Protein AF-K0SP38-F1 (afdb_monomer_lite)

Structure (mmCIF, N/CA/C/O backbone):
data_AF-K0SP38-F1
#
_entry.id   AF-K0SP38-F1
#
loop_
_atom_site.group_PDB
_atom_site.id
_atom_site.type_symbol
_atom_site.label_atom_id
_atom_site.label_alt_id
_atom_site.label_comp_id
_atom_site.label_asym_id
_atom_site.label_entity_id
_atom_site.label_seq_id
_atom_site.pdbx_PDB_ins_code
_atom_site.Cartn_x
_atom_site.Cartn_y
_atom_site.Cartn_z
_atom_site.occupancy
_atom_site.B_iso_or_equiv
_atom_site.auth_seq_id
_atom_site.auth_comp_id
_atom_site.auth_asym_id
_atom_site.auth_atom_id
_atom_site.pdbx_PDB_model_num
ATOM 1 N N . MET A 1 1 ? 71.599 21.946 -30.229 1.00 40.31 1 MET A N 1
ATOM 2 C CA . MET A 1 1 ? 71.963 23.324 -29.864 1.00 40.31 1 MET A CA 1
ATOM 3 C C . MET A 1 1 ? 70.766 24.199 -30.176 1.00 40.31 1 MET A C 1
ATOM 5 O O . MET A 1 1 ? 70.207 24.061 -31.255 1.00 40.31 1 MET A O 1
ATOM 9 N N . ASP A 1 2 ? 70.400 24.982 -29.166 1.00 36.31 2 ASP A N 1
ATOM 10 C CA . ASP A 1 2 ? 69.537 26.170 -29.138 1.00 36.31 2 ASP A CA 1
ATOM 11 C C . ASP A 1 2 ? 68.006 26.017 -29.065 1.00 36.31 2 ASP A C 1
ATOM 13 O O . ASP A 1 2 ? 67.284 25.854 -30.044 1.00 36.31 2 ASP A O 1
ATOM 17 N N . SER A 1 3 ? 67.544 26.148 -27.816 1.00 42.34 3 SER A N 1
ATOM 18 C CA . SER A 1 3 ? 66.220 26.582 -27.364 1.00 42.34 3 SER A CA 1
ATOM 19 C C . SER A 1 3 ? 65.934 28.038 -27.739 1.00 42.34 3 SER A C 1
ATOM 21 O O . SER A 1 3 ? 66.825 28.858 -27.553 1.00 42.34 3 SER A O 1
ATOM 23 N N . ILE A 1 4 ? 64.674 28.392 -28.048 1.00 41.12 4 ILE A N 1
ATOM 24 C CA . ILE A 1 4 ? 64.075 29.690 -27.667 1.00 41.12 4 ILE A CA 1
ATO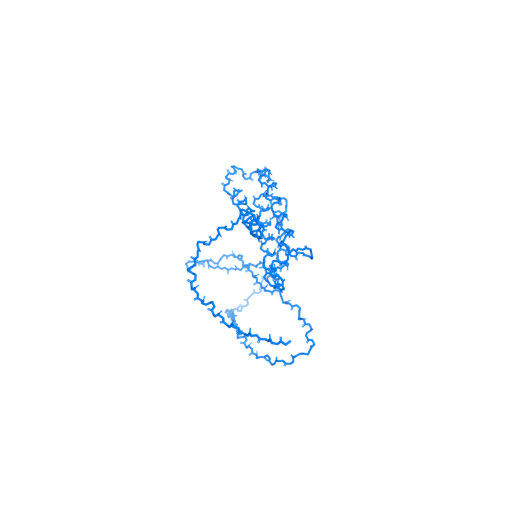M 25 C C . ILE A 1 4 ? 62.593 29.497 -27.292 1.00 41.12 4 ILE A C 1
ATOM 27 O O . ILE A 1 4 ? 61.771 29.033 -28.075 1.00 41.12 4 ILE A O 1
ATOM 31 N N . THR A 1 5 ? 62.291 29.883 -26.055 1.00 44.59 5 THR A N 1
ATOM 32 C CA . THR A 1 5 ? 60.984 30.104 -25.423 1.00 44.59 5 THR A CA 1
ATOM 33 C C . THR A 1 5 ? 60.243 31.311 -26.003 1.00 44.59 5 THR A C 1
ATOM 35 O O . THR A 1 5 ? 60.842 32.367 -26.182 1.00 44.59 5 THR A O 1
ATOM 38 N N . GLY A 1 6 ? 58.921 31.207 -26.155 1.00 32.59 6 GLY A N 1
ATOM 39 C CA . GLY A 1 6 ? 58.035 32.348 -26.398 1.00 32.59 6 GLY A CA 1
ATOM 40 C C . GLY A 1 6 ? 56.666 32.103 -25.774 1.00 32.59 6 GLY A C 1
ATOM 41 O O . GLY A 1 6 ? 55.861 31.353 -26.315 1.00 32.59 6 GLY A O 1
ATOM 42 N N . GLY A 1 7 ? 56.435 32.697 -24.602 1.00 38.28 7 GLY A N 1
ATOM 43 C CA . GLY A 1 7 ? 55.140 32.701 -23.934 1.00 38.28 7 GLY A CA 1
ATOM 44 C C . GLY A 1 7 ? 54.130 33.585 -24.665 1.00 38.28 7 GLY A C 1
ATOM 45 O O . GLY A 1 7 ? 54.471 34.650 -25.173 1.00 38.28 7 GLY A O 1
ATOM 46 N N . GLY A 1 8 ? 52.876 33.146 -24.672 1.00 31.83 8 GLY A N 1
ATOM 47 C CA . GLY A 1 8 ? 51.730 33.930 -25.111 1.00 31.83 8 GLY A CA 1
ATOM 48 C C . GLY A 1 8 ? 50.529 33.549 -24.260 1.00 31.83 8 GLY A C 1
ATOM 49 O O . GLY A 1 8 ? 49.951 32.482 -24.439 1.00 31.83 8 GLY A O 1
ATOM 50 N N . ALA A 1 9 ? 50.207 34.403 -23.291 1.00 44.34 9 ALA A N 1
ATOM 51 C CA . ALA A 1 9 ? 49.005 34.310 -22.482 1.00 44.34 9 ALA A CA 1
ATOM 52 C C . ALA A 1 9 ? 47.771 34.470 -23.384 1.00 44.34 9 ALA A C 1
ATOM 54 O O . ALA A 1 9 ? 47.550 35.542 -23.942 1.00 44.34 9 ALA A O 1
ATOM 55 N N . ALA A 1 10 ? 46.969 33.414 -23.519 1.00 41.72 10 ALA A N 1
ATOM 56 C CA . ALA A 1 10 ? 45.630 33.502 -24.089 1.00 41.72 10 ALA A CA 1
ATOM 57 C C . ALA A 1 10 ? 44.623 33.657 -22.945 1.00 41.72 10 ALA A C 1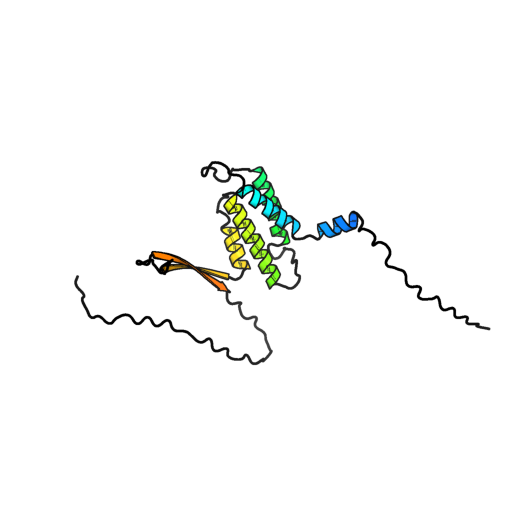
ATOM 59 O O . ALA A 1 10 ? 44.097 32.692 -22.398 1.00 41.72 10 ALA A O 1
ATOM 60 N N . ASP A 1 11 ? 44.505 34.914 -22.537 1.00 37.72 11 ASP A N 1
ATOM 61 C CA . ASP A 1 11 ? 43.273 35.627 -22.217 1.00 37.72 11 ASP A CA 1
ATOM 62 C C . ASP A 1 11 ? 42.063 34.778 -21.776 1.00 37.72 11 ASP A C 1
ATOM 64 O O . ASP A 1 11 ? 41.385 34.108 -22.560 1.00 37.72 11 ASP A O 1
ATOM 68 N N . THR A 1 12 ? 41.756 34.871 -20.483 1.00 48.34 12 THR A N 1
ATOM 69 C CA . THR A 1 12 ? 40.480 34.489 -19.881 1.00 48.34 12 THR A CA 1
ATOM 70 C C . THR A 1 12 ? 39.373 35.409 -20.395 1.00 48.34 12 THR A C 1
ATOM 72 O O . THR A 1 12 ? 38.955 36.342 -19.711 1.00 48.34 12 THR A O 1
ATOM 75 N N . VAL A 1 13 ? 38.871 35.145 -21.600 1.00 44.81 13 VAL A N 1
ATOM 76 C CA . VAL A 1 13 ? 37.663 35.803 -22.100 1.00 44.81 13 VAL A CA 1
ATOM 77 C C . VAL A 1 13 ? 36.454 35.099 -21.491 1.00 44.81 13 VAL A C 1
ATOM 79 O O . VAL A 1 13 ? 36.123 33.961 -21.831 1.00 44.81 13 VAL A O 1
ATOM 82 N N . GLY A 1 14 ? 35.805 35.794 -20.556 1.00 48.41 14 GLY A N 1
ATOM 83 C CA . GLY A 1 14 ? 34.546 35.395 -19.940 1.00 48.41 14 GLY A CA 1
ATOM 84 C C . GLY A 1 14 ? 33.491 35.081 -20.997 1.00 48.41 14 GLY A C 1
ATOM 85 O O . GLY A 1 14 ? 32.915 35.973 -21.617 1.00 48.41 14 GLY A O 1
ATOM 86 N N . ARG A 1 15 ? 33.226 33.789 -21.197 1.00 37.88 15 ARG A N 1
ATOM 87 C CA . ARG A 1 15 ? 32.120 33.322 -22.027 1.00 37.88 15 ARG A CA 1
ATOM 88 C C . ARG A 1 15 ? 30.843 33.415 -21.200 1.00 37.88 15 ARG A C 1
ATOM 90 O O . ARG A 1 15 ? 30.692 32.711 -20.204 1.00 37.88 15 ARG A O 1
ATOM 97 N N . ALA A 1 16 ? 29.938 34.294 -21.622 1.00 51.50 16 ALA A N 1
ATOM 98 C CA . ALA A 1 16 ? 28.560 34.335 -21.145 1.00 51.50 16 ALA A CA 1
ATOM 99 C C . ALA A 1 16 ? 27.949 32.918 -21.152 1.00 51.50 16 ALA A C 1
ATOM 101 O O . ALA A 1 16 ? 28.271 32.138 -22.058 1.00 51.50 16 ALA A O 1
ATOM 102 N N . PRO A 1 17 ? 27.083 32.559 -20.184 1.00 49.75 17 PRO A N 1
ATOM 103 C CA . PRO A 1 17 ? 26.418 31.265 -20.199 1.00 49.75 17 PRO A CA 1
ATOM 104 C C . PRO A 1 17 ? 25.559 31.191 -21.465 1.00 49.75 17 PRO A C 1
ATOM 106 O O . PRO A 1 17 ? 24.548 31.877 -21.596 1.00 49.75 17 PRO A O 1
ATOM 109 N N . GLY A 1 18 ? 26.021 30.405 -22.439 1.00 55.81 18 GLY A N 1
ATOM 110 C CA . GLY A 1 18 ? 25.239 30.081 -23.623 1.00 55.81 18 GLY A CA 1
ATOM 111 C C . GLY A 1 18 ? 23.952 29.352 -23.225 1.00 55.81 18 GLY A C 1
ATOM 112 O O . GLY A 1 18 ? 23.882 28.807 -22.119 1.00 55.81 18 GLY A O 1
ATOM 113 N N . PRO A 1 19 ? 22.935 29.331 -24.103 1.00 59.38 19 PRO A N 1
ATOM 114 C CA . PRO A 1 19 ? 21.691 28.624 -23.834 1.00 59.38 19 PRO A CA 1
ATOM 115 C C . PRO A 1 19 ? 22.022 27.177 -23.474 1.00 59.38 19 PRO A C 1
ATOM 117 O O . PRO A 1 19 ? 22.713 26.488 -24.226 1.00 59.38 19 PRO A O 1
ATOM 120 N N . HIS A 1 20 ? 21.595 26.751 -22.286 1.00 59.75 20 HIS A N 1
ATOM 121 C CA . HIS A 1 20 ? 21.800 25.387 -21.823 1.00 59.75 20 HIS A CA 1
ATOM 122 C C . HIS A 1 20 ? 21.251 24.436 -22.896 1.00 59.75 20 HIS A C 1
ATOM 124 O O . HIS A 1 20 ? 20.086 24.590 -23.274 1.00 59.75 20 HIS A O 1
ATOM 130 N N . PRO A 1 21 ? 22.058 23.503 -23.434 1.00 64.94 21 PRO A N 1
ATOM 131 C CA . PRO A 1 21 ? 21.538 22.517 -24.364 1.00 64.94 21 PRO A CA 1
ATOM 132 C C . PRO A 1 21 ? 20.428 21.756 -23.642 1.00 64.94 21 PRO A C 1
ATOM 134 O O . PRO A 1 21 ? 20.638 21.236 -22.545 1.00 64.94 21 PRO A O 1
ATOM 137 N N . PHE A 1 22 ? 19.225 21.759 -24.219 1.00 59.94 22 PHE A N 1
ATOM 138 C CA . PHE A 1 22 ? 18.152 20.909 -23.725 1.00 59.94 22 PHE A CA 1
ATOM 139 C C . PHE A 1 22 ? 18.673 19.467 -23.729 1.00 59.94 22 PHE A C 1
ATOM 141 O O . PHE A 1 22 ? 19.265 19.066 -24.737 1.00 59.94 22 PHE A O 1
ATOM 148 N N . PRO A 1 23 ? 18.510 18.708 -22.630 1.00 65.19 23 PRO A N 1
ATOM 149 C CA . PRO A 1 23 ? 18.915 17.309 -22.606 1.00 65.19 23 PRO A CA 1
ATOM 150 C C . PRO A 1 23 ? 18.264 16.599 -23.793 1.00 65.19 23 PRO A C 1
ATOM 152 O O . PRO A 1 23 ? 17.076 16.809 -24.065 1.00 65.19 23 PRO A O 1
ATOM 155 N N . GLY A 1 24 ? 19.052 15.820 -24.537 1.00 75.69 24 GLY A N 1
ATOM 156 C CA . GLY A 1 24 ? 18.540 15.080 -25.687 1.00 75.69 24 GLY A CA 1
ATOM 157 C C . GLY A 1 24 ? 17.414 14.131 -25.265 1.00 75.69 24 GLY A C 1
ATOM 158 O O . GLY A 1 24 ? 17.274 13.801 -24.086 1.00 75.69 24 GLY A O 1
ATOM 159 N N . GLY A 1 25 ? 16.607 13.657 -26.220 1.00 77.06 25 GLY A N 1
ATOM 160 C CA . GLY A 1 25 ? 15.539 12.686 -25.929 1.00 77.06 25 GLY A CA 1
ATOM 161 C C . GLY A 1 25 ? 16.046 11.448 -25.174 1.00 77.06 25 GLY A C 1
ATOM 162 O O . GLY A 1 25 ? 15.359 10.948 -24.286 1.00 77.06 25 GLY A O 1
ATOM 163 N N . ASP A 1 26 ? 17.284 11.033 -25.453 1.00 76.38 26 ASP A N 1
ATOM 164 C CA . ASP A 1 26 ? 17.958 9.912 -24.793 1.00 76.38 26 ASP A CA 1
ATOM 165 C C . ASP A 1 26 ? 18.348 10.225 -23.339 1.00 76.38 26 ASP A C 1
ATOM 167 O O . ASP A 1 26 ? 18.169 9.383 -22.457 1.00 76.38 26 ASP A O 1
ATOM 171 N N . ASP A 1 27 ? 18.798 11.451 -23.054 1.00 78.06 27 ASP A N 1
ATOM 172 C CA . ASP A 1 27 ? 19.111 11.902 -21.691 1.00 78.06 27 ASP A CA 1
ATOM 173 C C . ASP A 1 27 ? 17.841 11.979 -20.840 1.00 78.06 27 ASP A C 1
ATOM 175 O O . ASP A 1 27 ? 17.829 11.559 -19.680 1.00 78.06 27 ASP A O 1
ATOM 179 N N . PHE A 1 28 ? 16.745 12.472 -21.425 1.00 77.88 28 PHE A N 1
ATOM 180 C CA . PHE A 1 28 ? 15.446 12.499 -20.763 1.00 77.88 28 PHE A CA 1
ATOM 181 C C . PHE A 1 28 ? 14.906 11.087 -20.516 1.00 77.88 28 PHE A C 1
ATOM 183 O O . PHE A 1 28 ? 14.466 10.803 -19.405 1.00 77.88 28 PHE A O 1
ATOM 190 N N . ALA A 1 29 ? 14.955 10.191 -21.505 1.00 70.38 29 ALA A N 1
ATOM 191 C CA . ALA A 1 29 ? 14.505 8.808 -21.347 1.00 70.38 29 ALA A CA 1
ATOM 192 C C . ALA A 1 29 ? 15.337 8.055 -20.295 1.00 70.38 29 ALA A C 1
ATOM 194 O O . ALA A 1 29 ? 14.780 7.336 -19.464 1.00 70.38 29 ALA A O 1
ATOM 195 N N . SER A 1 30 ? 16.652 8.283 -20.270 1.00 65.25 30 SER A N 1
ATOM 196 C CA . SER A 1 30 ? 17.565 7.753 -19.251 1.00 65.25 30 SER A CA 1
ATOM 197 C C . SER A 1 30 ? 17.240 8.293 -17.851 1.00 65.25 30 SER A C 1
ATOM 199 O O . SER A 1 30 ? 17.106 7.527 -16.891 1.00 65.25 30 SER A O 1
ATOM 201 N N . ALA A 1 31 ? 17.008 9.603 -17.723 1.00 65.62 31 ALA A N 1
ATOM 202 C CA . ALA A 1 31 ? 16.596 10.223 -16.465 1.00 65.62 31 ALA A CA 1
ATOM 203 C C . ALA A 1 31 ? 15.200 9.759 -16.007 1.00 65.62 31 ALA A C 1
ATOM 205 O O . ALA A 1 31 ? 14.989 9.504 -14.820 1.00 65.62 31 ALA A O 1
ATOM 206 N N . ALA A 1 32 ? 14.256 9.589 -16.934 1.00 66.62 32 ALA A N 1
ATOM 207 C CA . ALA A 1 32 ? 12.920 9.073 -16.660 1.00 66.62 32 ALA A CA 1
ATOM 208 C C . ALA A 1 32 ? 12.967 7.605 -16.211 1.00 66.62 32 ALA A C 1
ATOM 210 O O . ALA A 1 32 ? 12.285 7.237 -15.254 1.00 66.62 32 ALA A O 1
ATOM 211 N N . ALA A 1 33 ? 13.834 6.786 -16.811 1.00 60.94 33 ALA A N 1
ATOM 212 C CA . ALA A 1 33 ? 14.096 5.420 -16.358 1.00 60.94 33 ALA A CA 1
ATOM 213 C C . ALA A 1 33 ? 14.693 5.376 -14.936 1.00 60.94 33 ALA A C 1
ATOM 215 O O . ALA A 1 33 ? 14.518 4.394 -14.211 1.00 60.94 33 ALA A O 1
ATOM 216 N N . CYS A 1 34 ? 15.347 6.456 -14.494 1.00 62.09 34 CYS A N 1
ATOM 217 C CA . CYS A 1 34 ? 15.853 6.592 -13.129 1.00 62.09 34 CYS A CA 1
ATOM 218 C C . CYS A 1 34 ? 14.774 6.974 -12.098 1.00 62.09 34 CYS A C 1
ATOM 220 O O . CYS A 1 34 ? 15.047 6.903 -10.893 1.00 62.09 34 CYS A O 1
ATOM 222 N N . LEU A 1 35 ? 13.553 7.337 -12.518 1.00 71.31 35 LEU A N 1
ATOM 223 C CA . LEU A 1 35 ? 12.443 7.669 -11.618 1.00 71.31 35 LEU A CA 1
ATOM 224 C C . LEU A 1 35 ? 11.889 6.407 -10.945 1.00 71.31 35 LEU A C 1
ATOM 226 O O . LEU A 1 35 ? 10.832 5.887 -11.297 1.00 71.31 35 LEU A O 1
ATOM 230 N N . ALA A 1 36 ? 12.582 5.945 -9.906 1.00 69.88 36 ALA A N 1
ATOM 231 C CA . ALA A 1 36 ? 12.208 4.765 -9.124 1.00 69.88 36 ALA A CA 1
ATOM 232 C C . ALA A 1 36 ? 10.786 4.835 -8.524 1.00 69.88 36 ALA A C 1
ATOM 234 O O . ALA A 1 36 ? 10.218 3.808 -8.169 1.00 69.88 36 ALA A O 1
ATOM 235 N N . SER A 1 37 ? 10.209 6.034 -8.403 1.00 77.56 37 SER A N 1
ATOM 236 C CA . SER A 1 37 ? 8.874 6.266 -7.845 1.00 77.56 37 SER A CA 1
ATOM 237 C C . SER A 1 37 ? 7.754 6.352 -8.886 1.00 77.56 37 SER A C 1
ATOM 239 O O . SER A 1 37 ? 6.588 6.319 -8.495 1.00 77.56 37 SER A O 1
ATOM 241 N N . ALA A 1 38 ? 8.054 6.452 -10.187 1.00 85.38 38 ALA A N 1
ATOM 242 C CA . ALA A 1 38 ? 7.021 6.590 -11.219 1.00 85.38 38 ALA A CA 1
ATOM 243 C C . ALA A 1 38 ? 6.022 5.410 -11.240 1.00 85.38 38 ALA A C 1
ATOM 245 O O . ALA A 1 38 ? 4.815 5.669 -11.259 1.00 85.38 38 ALA A O 1
ATOM 246 N N . PRO A 1 39 ? 6.459 4.136 -11.123 1.00 87.88 39 PRO A N 1
ATOM 247 C CA . PRO A 1 39 ? 5.532 3.006 -11.038 1.00 87.88 39 PRO A CA 1
ATOM 248 C C . PRO A 1 39 ? 4.624 3.076 -9.805 1.00 87.88 39 PRO A C 1
ATOM 250 O O . PRO A 1 39 ? 3.439 2.771 -9.893 1.00 87.88 39 PRO A O 1
ATOM 253 N N . LEU A 1 40 ? 5.147 3.554 -8.670 1.00 89.00 40 LEU A N 1
ATOM 254 C CA . LEU A 1 40 ? 4.372 3.684 -7.436 1.00 89.00 40 LEU A CA 1
ATOM 255 C C . LEU A 1 40 ? 3.258 4.730 -7.578 1.00 89.00 40 LEU A C 1
ATOM 257 O O . LEU A 1 40 ? 2.132 4.505 -7.140 1.00 89.00 40 LEU A O 1
ATOM 261 N N . TRP A 1 41 ? 3.537 5.860 -8.232 1.00 92.50 41 TRP A N 1
ATOM 262 C CA . TRP A 1 41 ? 2.511 6.865 -8.521 1.00 92.50 41 TRP A CA 1
ATOM 263 C C . TRP A 1 41 ? 1.436 6.349 -9.478 1.00 92.50 41 TRP A C 1
ATOM 265 O O . TRP A 1 41 ? 0.256 6.614 -9.246 1.00 92.50 41 TRP A O 1
ATOM 275 N N . SER A 1 42 ? 1.824 5.572 -10.493 1.00 93.00 42 SER A N 1
ATOM 276 C CA . SER A 1 42 ? 0.869 4.891 -11.376 1.00 93.00 42 SER A CA 1
ATOM 277 C C . SER A 1 42 ? -0.031 3.931 -10.588 1.00 93.00 42 SER A C 1
ATOM 279 O O . SER A 1 42 ? -1.257 4.022 -10.651 1.00 93.00 42 SER A O 1
ATOM 281 N N . ALA A 1 43 ? 0.562 3.095 -9.730 1.00 93.12 43 ALA A N 1
ATOM 282 C CA . ALA A 1 43 ? -0.170 2.167 -8.871 1.00 93.12 43 ALA A CA 1
ATOM 283 C C . ALA A 1 43 ? -1.180 2.891 -7.959 1.00 93.12 43 ALA A C 1
ATOM 285 O O . ALA A 1 43 ? -2.347 2.500 -7.864 1.00 93.12 43 ALA A O 1
ATOM 286 N N . ARG A 1 44 ? -0.767 4.002 -7.337 1.00 94.31 44 ARG A N 1
ATOM 287 C CA . ARG A 1 44 ? -1.649 4.853 -6.518 1.00 94.31 44 ARG A CA 1
ATOM 288 C C . ARG A 1 44 ? -2.805 5.440 -7.331 1.00 94.31 44 ARG A C 1
ATOM 290 O O . ARG A 1 44 ? -3.929 5.481 -6.828 1.00 94.31 44 ARG A O 1
ATOM 297 N N . ALA A 1 45 ? -2.558 5.864 -8.571 1.00 94.75 45 ALA A N 1
ATOM 298 C CA . ALA A 1 45 ? -3.598 6.375 -9.462 1.00 94.75 45 ALA A CA 1
ATOM 299 C C . ALA A 1 45 ? -4.633 5.293 -9.813 1.00 94.75 45 ALA A C 1
ATOM 301 O O . ALA A 1 45 ? -5.833 5.563 -9.759 1.00 94.75 45 ALA A O 1
ATOM 302 N N . ILE A 1 46 ? -4.195 4.057 -10.067 1.00 93.00 46 ILE A N 1
ATOM 303 C CA . ILE A 1 46 ? -5.083 2.908 -10.314 1.00 93.00 46 ILE A CA 1
ATOM 304 C C . ILE A 1 46 ? -5.988 2.638 -9.099 1.00 93.00 46 ILE A C 1
ATOM 306 O O . ILE A 1 46 ? -7.204 2.477 -9.238 1.00 93.00 46 ILE A O 1
ATOM 310 N N . VAL A 1 47 ? -5.431 2.651 -7.882 1.00 92.19 47 VAL A N 1
ATOM 311 C CA . VAL A 1 47 ? -6.218 2.479 -6.645 1.00 92.19 47 VAL A CA 1
ATOM 312 C C . VAL A 1 47 ? -7.197 3.638 -6.442 1.00 92.19 47 VAL A C 1
ATOM 314 O O . VAL A 1 47 ? -8.349 3.416 -6.061 1.00 92.19 47 VAL A O 1
ATOM 317 N N . ALA A 1 48 ? -6.776 4.875 -6.714 1.00 92.38 48 ALA A N 1
ATOM 318 C CA . ALA A 1 48 ? -7.662 6.034 -6.667 1.00 92.38 48 ALA A CA 1
ATOM 319 C C . ALA A 1 48 ? -8.813 5.896 -7.675 1.00 92.38 48 ALA A C 1
ATOM 321 O O . ALA A 1 48 ? -9.967 6.113 -7.306 1.00 92.38 48 ALA A O 1
ATOM 322 N N . HIS A 1 49 ? -8.527 5.442 -8.898 1.00 90.62 49 HIS A N 1
ATOM 323 C CA . HIS A 1 49 ? -9.537 5.161 -9.914 1.00 90.62 49 HIS A CA 1
ATOM 324 C C . HIS A 1 49 ? -10.549 4.134 -9.396 1.00 90.62 49 HIS A C 1
ATOM 326 O O . HIS A 1 49 ? -11.749 4.408 -9.391 1.00 90.62 49 HIS A O 1
ATOM 332 N N . ARG A 1 50 ? -10.090 3.014 -8.824 1.00 87.38 50 ARG A N 1
ATOM 333 C CA . ARG A 1 50 ? -10.984 2.006 -8.232 1.00 87.38 50 ARG A CA 1
ATOM 334 C C . ARG A 1 50 ? -11.901 2.573 -7.147 1.00 87.38 50 ARG A C 1
ATOM 336 O O . ARG A 1 50 ? -13.050 2.143 -7.052 1.00 87.38 50 ARG A O 1
ATOM 343 N N . ARG A 1 51 ? -11.404 3.498 -6.324 1.00 86.94 51 ARG A N 1
ATOM 344 C CA . ARG A 1 51 ? -12.175 4.130 -5.239 1.00 86.94 51 ARG A CA 1
ATOM 345 C C . ARG A 1 51 ? -13.213 5.130 -5.746 1.00 86.94 51 ARG A C 1
ATOM 347 O O . ARG A 1 51 ? -14.225 5.315 -5.081 1.00 86.94 51 ARG A O 1
ATOM 354 N N . LEU A 1 52 ? -12.942 5.780 -6.876 1.00 86.38 52 LEU A N 1
ATOM 355 C CA . LEU A 1 52 ? -13.837 6.761 -7.493 1.00 86.38 52 LEU A CA 1
ATOM 356 C C . LEU A 1 52 ? -14.902 6.115 -8.378 1.00 86.38 52 LEU A C 1
ATOM 358 O O . LEU A 1 52 ? -15.975 6.691 -8.549 1.00 86.38 52 LEU A O 1
ATOM 362 N N . ILE A 1 53 ? -14.634 4.925 -8.926 1.00 83.31 53 ILE A N 1
ATOM 363 C CA . ILE A 1 53 ? -15.665 4.150 -9.612 1.00 83.31 53 ILE A CA 1
ATOM 364 C C . ILE A 1 53 ? -16.697 3.733 -8.560 1.00 83.31 53 ILE A C 1
ATOM 366 O O . ILE A 1 53 ? -16.513 2.758 -7.826 1.00 83.31 53 ILE A O 1
ATOM 370 N N . SER A 1 54 ? -17.811 4.463 -8.523 1.00 63.84 54 SER A N 1
ATOM 371 C CA . SER A 1 54 ? -19.048 4.073 -7.848 1.00 63.84 54 SER A CA 1
ATOM 372 C C . SER A 1 54 ? -19.638 2.848 -8.549 1.00 63.84 54 SER A C 1
ATOM 374 O O . SER A 1 54 ? -20.637 2.931 -9.263 1.00 63.84 54 SER A O 1
ATOM 376 N N . THR A 1 55 ? -19.004 1.686 -8.391 1.00 59.47 55 THR A N 1
ATOM 377 C CA . THR A 1 55 ? -19.618 0.413 -8.761 1.00 59.47 55 THR A CA 1
ATOM 378 C C . THR A 1 55 ? -20.812 0.233 -7.836 1.00 59.47 55 THR A C 1
ATOM 380 O O . THR A 1 55 ? -20.641 -0.000 -6.644 1.00 59.47 55 THR A O 1
ATOM 383 N N . ARG A 1 56 ? -22.015 0.403 -8.386 1.00 51.22 56 ARG A N 1
ATOM 384 C CA . ARG A 1 56 ? -23.324 0.468 -7.713 1.00 51.22 56 ARG A CA 1
ATOM 385 C C . ARG A 1 56 ? -23.715 -0.784 -6.898 1.00 51.22 56 ARG A C 1
ATOM 387 O O . ARG A 1 56 ? -24.882 -0.941 -6.567 1.00 51.22 56 ARG A O 1
ATOM 394 N N . ARG A 1 57 ? -22.807 -1.698 -6.566 1.00 52.38 57 ARG A N 1
ATOM 395 C CA . ARG A 1 57 ? -23.137 -2.905 -5.805 1.00 52.38 57 ARG A CA 1
ATOM 396 C C . ARG A 1 57 ? -22.055 -3.235 -4.792 1.00 52.38 57 ARG A C 1
ATOM 398 O O . ARG A 1 57 ? -20.959 -3.664 -5.145 1.00 52.38 57 ARG A O 1
ATOM 405 N N . ASP A 1 58 ? -22.432 -3.123 -3.524 1.00 54.44 58 ASP A N 1
ATOM 406 C CA . ASP A 1 58 ? -21.753 -3.776 -2.406 1.00 54.44 58 ASP A CA 1
ATOM 407 C C . ASP A 1 58 ? -21.757 -5.317 -2.540 1.00 54.44 58 ASP A C 1
ATOM 409 O O . ASP A 1 58 ? -21.017 -5.989 -1.820 1.00 54.44 58 ASP A O 1
ATOM 413 N N . ASP A 1 59 ? -22.480 -5.860 -3.526 1.00 57.34 59 ASP A N 1
ATOM 414 C CA . ASP A 1 59 ? -22.541 -7.284 -3.892 1.00 57.34 59 ASP A CA 1
ATOM 415 C C . ASP A 1 59 ? -21.422 -7.731 -4.850 1.00 57.34 59 ASP A C 1
ATOM 417 O O . ASP A 1 59 ? -21.347 -8.901 -5.210 1.00 57.34 59 ASP A O 1
ATOM 421 N N . ASP A 1 60 ? -20.569 -6.820 -5.329 1.00 66.38 60 ASP A N 1
ATOM 422 C CA . ASP A 1 60 ? -19.477 -7.217 -6.217 1.00 66.38 60 ASP A CA 1
ATOM 423 C C . ASP A 1 60 ? -18.318 -7.809 -5.395 1.00 66.38 60 ASP A C 1
ATOM 425 O O . ASP A 1 60 ? -17.588 -7.075 -4.717 1.00 66.38 60 ASP A O 1
ATOM 429 N N . ASP A 1 61 ? -18.163 -9.134 -5.443 1.00 68.31 61 ASP A N 1
ATOM 430 C CA . ASP A 1 61 ? -17.158 -9.959 -4.747 1.00 68.31 61 ASP A CA 1
ATOM 431 C C . ASP A 1 61 ? -15.705 -9.746 -5.233 1.00 68.31 61 ASP A C 1
ATOM 433 O O . ASP A 1 61 ? -14.877 -10.656 -5.232 1.00 68.31 61 ASP A O 1
ATOM 437 N N . GLY A 1 62 ? -15.359 -8.525 -5.645 1.00 68.69 62 GLY A N 1
ATOM 438 C CA . GLY A 1 62 ? -14.027 -8.189 -6.156 1.00 68.69 62 GLY A CA 1
ATOM 439 C C . GLY A 1 62 ? -13.811 -8.560 -7.622 1.00 68.69 62 GLY A C 1
ATOM 440 O O . GLY A 1 62 ? -12.664 -8.641 -8.064 1.00 68.69 62 GLY A O 1
ATOM 441 N N . ASN A 1 63 ? -14.903 -8.755 -8.366 1.00 71.12 63 ASN A N 1
ATOM 442 C CA . ASN A 1 63 ? -14.906 -8.938 -9.818 1.00 71.12 63 ASN A CA 1
ATOM 443 C C . ASN A 1 63 ? -15.160 -7.617 -10.568 1.00 71.12 63 ASN A C 1
ATOM 445 O O . ASN A 1 63 ? -15.049 -7.567 -11.794 1.00 71.12 63 ASN A O 1
ATOM 449 N N . ALA A 1 64 ? -15.439 -6.537 -9.835 1.00 66.06 64 ALA A N 1
ATOM 450 C CA . ALA A 1 64 ? -15.479 -5.169 -10.327 1.00 66.06 64 ALA A CA 1
ATOM 451 C C . ALA A 1 64 ? -14.158 -4.819 -11.023 1.00 66.06 64 ALA A C 1
ATOM 453 O O . ALA A 1 64 ? -13.126 -4.664 -10.368 1.00 66.06 64 ALA A O 1
ATOM 454 N N . CYS A 1 65 ? -14.219 -4.617 -12.340 1.00 80.12 65 CYS A N 1
ATOM 455 C CA . CYS A 1 65 ? -13.122 -4.100 -13.162 1.00 80.12 65 CYS A CA 1
ATOM 456 C C . CYS A 1 65 ? -11.861 -4.998 -13.158 1.00 80.12 65 CYS A C 1
ATOM 458 O O . CYS A 1 65 ? -10.814 -4.584 -12.652 1.00 80.12 65 CYS A O 1
ATOM 460 N N . PRO A 1 66 ? -11.914 -6.199 -13.772 1.00 86.50 66 PRO A N 1
ATOM 461 C CA . PRO A 1 66 ? -10.781 -7.130 -13.807 1.00 86.50 66 PRO A CA 1
ATOM 462 C C . PRO A 1 66 ? -9.560 -6.559 -14.541 1.00 86.50 66 PRO A C 1
ATOM 464 O O . PRO A 1 66 ? -8.428 -6.829 -14.160 1.00 86.50 66 PRO A O 1
ATOM 467 N N . THR A 1 67 ? -9.772 -5.719 -15.557 1.00 90.62 67 THR A N 1
ATOM 468 C CA . THR A 1 67 ? -8.690 -5.035 -16.280 1.00 90.62 67 THR A CA 1
ATOM 469 C C . THR A 1 67 ? -7.893 -4.108 -15.366 1.00 90.62 67 THR A C 1
ATOM 471 O O . THR A 1 67 ? -6.669 -4.169 -15.346 1.00 90.62 67 THR A O 1
ATOM 474 N N . LEU A 1 68 ? -8.592 -3.308 -14.557 1.00 90.31 68 LEU A N 1
ATOM 475 C CA . LEU A 1 68 ? -7.987 -2.380 -13.604 1.00 90.31 68 LEU A CA 1
ATOM 476 C C . LEU A 1 68 ? -7.248 -3.127 -12.483 1.00 90.31 68 LEU A C 1
ATOM 478 O O . LEU A 1 68 ? -6.205 -2.670 -12.020 1.00 90.31 68 LEU A O 1
ATOM 482 N N . TRP A 1 69 ? -7.766 -4.287 -12.060 1.00 92.12 69 TRP A N 1
ATOM 483 C CA . TRP A 1 69 ? -7.055 -5.160 -11.125 1.00 92.12 69 TRP A CA 1
ATOM 484 C C . TRP A 1 69 ? -5.760 -5.707 -11.727 1.00 92.12 69 TRP A C 1
ATOM 486 O O . TRP A 1 69 ? -4.718 -5.594 -11.090 1.00 92.12 69 TRP A O 1
ATOM 496 N N . ASN A 1 70 ? -5.805 -6.257 -12.943 1.00 93.56 70 ASN A N 1
ATOM 497 C CA . ASN A 1 70 ? -4.618 -6.812 -13.598 1.00 93.56 70 ASN A CA 1
ATOM 498 C C . ASN A 1 70 ? -3.519 -5.749 -13.760 1.00 93.56 70 ASN A C 1
ATOM 500 O O . ASN A 1 70 ? -2.339 -6.034 -13.571 1.00 93.56 70 ASN A O 1
ATOM 504 N N . GLU A 1 71 ? -3.908 -4.509 -14.066 1.00 94.56 71 GLU A N 1
ATOM 505 C CA . GLU A 1 71 ? -2.986 -3.375 -14.143 1.00 94.56 71 GLU A CA 1
ATOM 506 C C . GLU A 1 71 ? -2.397 -3.018 -12.768 1.00 94.56 71 GLU A C 1
ATOM 508 O O . GLU A 1 71 ? -1.185 -2.815 -12.645 1.00 94.56 71 GLU A O 1
ATOM 513 N N . ALA A 1 72 ? -3.227 -2.996 -11.717 1.00 93.69 72 ALA A N 1
ATOM 514 C CA . ALA A 1 72 ? -2.766 -2.787 -10.346 1.00 93.69 72 ALA A CA 1
ATOM 515 C C . ALA A 1 72 ? -1.765 -3.873 -9.933 1.00 93.69 72 ALA A C 1
ATOM 517 O O . ALA A 1 72 ? -0.694 -3.558 -9.424 1.00 93.69 72 ALA A O 1
ATOM 518 N N . GLU A 1 73 ? -2.101 -5.139 -10.176 1.00 94.50 73 GLU A N 1
ATOM 519 C CA . GLU A 1 73 ? -1.282 -6.300 -9.838 1.00 94.50 73 GLU A CA 1
ATOM 520 C C . GLU A 1 73 ? 0.071 -6.259 -10.550 1.00 94.50 73 GLU A C 1
ATOM 522 O O . GLU A 1 73 ? 1.105 -6.358 -9.890 1.00 94.50 73 GLU A O 1
ATOM 527 N N . ALA A 1 74 ? 0.087 -6.015 -11.862 1.00 94.75 74 ALA A N 1
ATOM 528 C CA . ALA A 1 74 ? 1.327 -5.889 -12.623 1.00 94.75 74 ALA A CA 1
ATOM 529 C C . ALA A 1 74 ? 2.202 -4.728 -12.116 1.00 94.75 74 ALA A C 1
ATOM 531 O O . ALA A 1 74 ? 3.413 -4.883 -11.933 1.00 94.75 74 ALA A O 1
ATOM 532 N N . THR A 1 75 ? 1.591 -3.571 -11.843 1.00 94.06 75 THR A N 1
ATOM 533 C CA . THR A 1 75 ? 2.328 -2.379 -11.401 1.00 94.06 75 THR A CA 1
ATOM 534 C C . THR A 1 75 ? 2.893 -2.565 -9.991 1.00 94.06 75 THR A C 1
ATOM 536 O O . THR A 1 75 ? 4.076 -2.305 -9.757 1.00 94.06 75 THR A O 1
ATOM 539 N N . PHE A 1 76 ? 2.087 -3.073 -9.052 1.00 94.06 76 PHE A N 1
ATOM 540 C CA . PHE A 1 76 ? 2.536 -3.343 -7.685 1.00 94.06 76 PHE A CA 1
ATOM 541 C C . PHE A 1 76 ? 3.549 -4.483 -7.615 1.00 94.06 76 PHE A C 1
ATOM 543 O O . PHE A 1 76 ? 4.478 -4.381 -6.818 1.00 94.06 76 PHE A O 1
ATOM 550 N N . ALA A 1 77 ? 3.442 -5.520 -8.452 1.00 92.25 77 ALA A N 1
ATOM 551 C CA . ALA A 1 77 ? 4.463 -6.564 -8.536 1.00 92.25 77 ALA A CA 1
ATOM 552 C C . ALA A 1 77 ? 5.835 -5.961 -8.877 1.00 92.25 77 ALA A C 1
ATOM 554 O O . ALA A 1 77 ? 6.815 -6.219 -8.178 1.00 92.25 77 ALA A O 1
ATOM 555 N N . GLY A 1 78 ? 5.891 -5.058 -9.865 1.00 89.81 78 GLY A N 1
ATOM 556 C CA . GLY A 1 78 ? 7.111 -4.311 -10.187 1.00 89.81 78 GLY A CA 1
ATOM 557 C C . GLY A 1 78 ? 7.609 -3.432 -9.029 1.00 89.81 78 GLY A C 1
ATOM 558 O O . GLY A 1 78 ? 8.811 -3.396 -8.739 1.00 89.81 78 GLY A O 1
ATOM 559 N N . CYS A 1 79 ? 6.704 -2.752 -8.317 1.00 90.75 79 CYS A N 1
ATOM 560 C CA . CYS A 1 79 ? 7.053 -1.977 -7.122 1.00 90.75 79 CYS A CA 1
ATOM 561 C C . CYS A 1 79 ? 7.607 -2.857 -5.995 1.00 90.75 79 CYS A C 1
ATOM 563 O O . CYS A 1 79 ? 8.582 -2.477 -5.360 1.00 90.75 79 CYS A O 1
ATOM 565 N N . LEU A 1 80 ? 7.036 -4.033 -5.746 1.00 90.31 80 LEU A N 1
ATOM 566 C CA . LEU A 1 80 ? 7.494 -4.946 -4.697 1.00 90.31 80 LEU A CA 1
ATOM 567 C C . LEU A 1 80 ? 8.853 -5.557 -5.042 1.00 90.31 80 LEU A C 1
ATOM 569 O O . LEU A 1 80 ? 9.733 -5.597 -4.186 1.00 90.31 80 LEU A O 1
ATOM 573 N N . SER A 1 81 ? 9.083 -5.940 -6.299 1.00 87.50 81 SER A N 1
ATOM 574 C CA . SER A 1 81 ? 10.402 -6.419 -6.735 1.00 87.50 81 SER A CA 1
ATOM 575 C C . SER A 1 81 ? 11.486 -5.343 -6.614 1.00 87.50 81 SER A C 1
ATOM 577 O O . SER A 1 81 ? 12.635 -5.648 -6.300 1.00 87.50 81 SER A O 1
ATOM 579 N N . SER A 1 82 ? 11.141 -4.074 -6.843 1.00 84.25 82 SER A N 1
ATOM 580 C CA . SER A 1 82 ? 12.105 -2.968 -6.800 1.00 84.25 82 SER A CA 1
ATOM 581 C C . SER A 1 82 ? 12.264 -2.323 -5.422 1.00 84.25 82 SER A C 1
ATOM 583 O O . SER A 1 82 ? 13.353 -1.858 -5.110 1.00 84.25 82 SER A O 1
ATOM 585 N N . LEU A 1 83 ? 11.217 -2.273 -4.600 1.00 84.56 83 LEU A N 1
ATOM 586 C CA . LEU A 1 83 ? 11.174 -1.499 -3.353 1.00 84.56 83 LEU A CA 1
ATOM 587 C C . LEU A 1 83 ? 10.764 -2.330 -2.130 1.00 84.56 83 LEU A C 1
ATOM 589 O O . LEU A 1 83 ? 10.898 -1.841 -1.014 1.00 84.56 83 LEU A O 1
ATOM 593 N N . GLY A 1 84 ? 10.279 -3.563 -2.307 1.00 77.38 84 GLY A N 1
ATOM 594 C CA . GLY A 1 84 ? 9.652 -4.389 -1.263 1.00 77.38 84 GLY A CA 1
ATOM 595 C C . GLY A 1 84 ? 10.589 -4.925 -0.176 1.00 77.38 84 GLY A C 1
ATOM 596 O O . GLY A 1 84 ? 10.125 -5.564 0.759 1.00 77.38 84 GLY A O 1
ATOM 597 N N . GLY A 1 85 ? 11.891 -4.638 -0.243 1.00 66.00 85 GLY A N 1
ATOM 598 C CA . GLY A 1 85 ? 12.811 -4.844 0.881 1.00 66.00 85 GLY A CA 1
ATOM 599 C C . GLY A 1 85 ? 13.237 -6.288 1.172 1.00 66.00 85 GLY A C 1
ATOM 600 O O . GLY A 1 85 ? 13.904 -6.501 2.181 1.00 66.00 85 GLY A O 1
ATOM 601 N N . GLY A 1 86 ? 12.904 -7.260 0.314 1.00 65.56 86 GLY A N 1
ATOM 602 C CA . GLY A 1 86 ? 13.464 -8.617 0.377 1.00 65.56 86 GLY A CA 1
ATOM 603 C C . GLY A 1 86 ? 14.950 -8.673 -0.016 1.00 65.56 86 GLY A C 1
ATOM 604 O O . GLY A 1 86 ? 15.480 -7.718 -0.584 1.00 65.56 86 GLY A O 1
ATOM 605 N N . ASP A 1 87 ? 15.612 -9.810 0.237 1.00 58.28 87 ASP A N 1
ATOM 606 C CA . ASP A 1 87 ? 17.057 -10.024 -0.006 1.00 58.28 87 ASP A CA 1
ATOM 607 C C . ASP A 1 87 ? 17.506 -9.783 -1.465 1.00 58.28 87 ASP A C 1
ATOM 609 O O . ASP A 1 87 ? 18.682 -9.538 -1.719 1.00 58.28 87 ASP A O 1
ATOM 613 N N . GLY A 1 88 ? 16.574 -9.802 -2.425 1.00 58.53 88 GLY A N 1
ATOM 614 C CA . GLY A 1 88 ? 16.824 -9.506 -3.844 1.00 58.53 88 GLY A CA 1
ATOM 615 C C . GLY A 1 88 ? 16.306 -8.148 -4.337 1.00 58.53 88 GLY A C 1
ATOM 616 O O . GLY A 1 88 ? 16.411 -7.859 -5.528 1.00 58.53 88 GLY A O 1
ATOM 617 N N . GLY A 1 89 ? 15.713 -7.324 -3.468 1.00 63.19 89 GLY A N 1
ATOM 618 C CA . GLY A 1 89 ? 15.129 -6.037 -3.851 1.00 63.19 89 GLY A CA 1
ATOM 619 C C . GLY A 1 89 ? 16.180 -4.941 -4.042 1.00 63.19 89 GLY A C 1
ATOM 620 O O . GLY A 1 89 ? 17.172 -4.869 -3.311 1.00 63.19 89 GLY A O 1
ATOM 621 N N . ARG A 1 90 ? 15.954 -4.030 -4.997 1.00 71.25 90 ARG A N 1
ATOM 622 C CA . ARG A 1 90 ? 16.804 -2.838 -5.151 1.00 71.25 90 ARG A CA 1
ATOM 623 C C . ARG A 1 90 ? 16.729 -2.012 -3.862 1.00 71.25 90 ARG A C 1
ATOM 625 O O . ARG A 1 90 ? 15.656 -1.728 -3.344 1.00 71.25 90 ARG A O 1
ATOM 632 N N . ARG A 1 91 ? 17.885 -1.599 -3.338 1.00 77.56 91 ARG A N 1
ATOM 633 C CA . ARG A 1 91 ? 17.982 -0.690 -2.186 1.00 77.56 91 ARG A CA 1
ATOM 634 C C . ARG A 1 91 ? 18.141 0.745 -2.688 1.00 77.56 91 ARG A C 1
ATOM 636 O O . ARG A 1 91 ? 19.271 1.158 -2.954 1.00 77.56 91 ARG A O 1
ATOM 643 N N . PRO A 1 92 ? 17.049 1.513 -2.859 1.00 75.69 92 PRO A N 1
ATOM 644 C CA . PRO A 1 92 ? 17.115 2.844 -3.464 1.00 75.69 92 PRO A CA 1
ATOM 645 C C . PRO A 1 92 ? 17.988 3.822 -2.670 1.00 75.69 92 PRO A C 1
ATOM 647 O O . PRO A 1 92 ? 18.530 4.755 -3.255 1.00 75.69 92 PRO A O 1
ATOM 650 N N . PHE A 1 93 ? 18.156 3.605 -1.362 1.00 82.62 93 PHE A N 1
ATOM 651 C CA . PHE A 1 93 ? 18.940 4.481 -0.488 1.00 82.62 93 PHE A CA 1
ATOM 652 C C . PHE A 1 93 ? 20.241 3.840 0.009 1.00 82.62 93 PHE A C 1
ATOM 654 O O . PHE A 1 93 ? 20.732 4.190 1.082 1.00 82.62 93 PHE A O 1
ATOM 661 N N . GLY A 1 94 ? 20.806 2.890 -0.746 1.00 82.25 94 GLY A N 1
ATOM 662 C CA . GLY A 1 94 ? 22.095 2.274 -0.422 1.00 82.25 94 GLY A CA 1
ATOM 663 C C . GLY A 1 94 ? 22.105 1.654 0.979 1.00 82.25 94 GLY A C 1
ATOM 664 O O . GLY A 1 94 ? 21.300 0.766 1.266 1.00 82.25 94 GLY A O 1
ATOM 665 N N . SER A 1 95 ? 22.994 2.142 1.851 1.00 83.56 95 SER A N 1
ATOM 666 C CA . SER A 1 95 ? 23.177 1.660 3.229 1.00 83.56 95 SER A CA 1
ATOM 667 C C . SER A 1 95 ? 22.175 2.213 4.254 1.00 83.56 95 SER A C 1
ATOM 669 O O . SER A 1 95 ? 22.256 1.851 5.427 1.00 83.56 95 SER A O 1
ATOM 671 N N . ASP A 1 96 ? 21.249 3.098 3.867 1.00 86.62 96 ASP A N 1
ATOM 672 C CA . ASP A 1 96 ? 20.224 3.618 4.782 1.00 86.62 96 ASP A CA 1
ATOM 673 C C . ASP A 1 96 ? 19.094 2.593 4.990 1.00 86.62 96 ASP A C 1
ATOM 675 O O . AS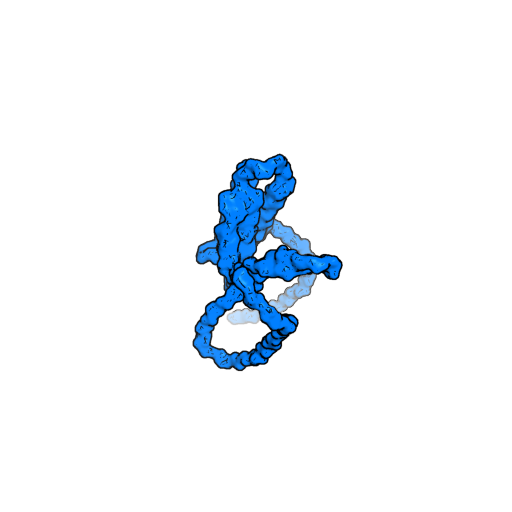P A 1 96 ? 18.018 2.647 4.385 1.00 86.62 96 ASP A O 1
ATOM 679 N N . ASP A 1 97 ? 19.348 1.629 5.875 1.00 85.12 97 ASP A N 1
ATOM 680 C CA . ASP A 1 97 ? 18.404 0.565 6.234 1.00 85.12 97 ASP A CA 1
ATOM 681 C C . ASP A 1 97 ? 17.093 1.091 6.833 1.00 85.12 97 ASP A C 1
ATOM 683 O O . ASP A 1 97 ? 16.057 0.431 6.742 1.00 85.12 97 ASP A O 1
ATOM 687 N N . ALA A 1 98 ? 17.110 2.247 7.502 1.00 85.88 98 ALA A N 1
ATOM 688 C CA . ALA A 1 98 ? 15.902 2.813 8.095 1.00 85.88 98 ALA A CA 1
ATOM 689 C C . ALA A 1 98 ? 14.977 3.354 7.002 1.00 85.88 98 ALA A C 1
ATOM 691 O O . ALA A 1 98 ? 13.780 3.052 6.990 1.00 85.88 98 ALA A O 1
ATOM 692 N N . ARG A 1 99 ? 15.539 4.101 6.050 1.00 86.00 99 ARG A N 1
ATOM 693 C CA . ARG A 1 99 ? 14.787 4.661 4.929 1.00 86.00 99 ARG A CA 1
ATOM 694 C C . ARG A 1 99 ? 14.331 3.590 3.941 1.00 86.00 99 ARG A C 1
ATOM 696 O O . ARG A 1 99 ? 13.185 3.643 3.500 1.00 86.00 99 ARG A O 1
ATOM 703 N N . ASN A 1 100 ? 15.172 2.594 3.656 1.00 86.12 100 ASN A N 1
ATOM 704 C CA . ASN A 1 100 ? 14.791 1.450 2.823 1.00 86.12 100 ASN A CA 1
ATOM 705 C C . ASN A 1 100 ? 13.629 0.660 3.451 1.00 86.12 100 ASN A C 1
ATOM 707 O O . ASN A 1 100 ? 12.646 0.394 2.766 1.00 86.12 100 ASN A O 1
ATOM 711 N N . ARG A 1 101 ? 13.679 0.356 4.760 1.00 89.19 101 ARG A N 1
ATOM 712 C CA . ARG A 1 101 ? 12.567 -0.322 5.456 1.00 89.19 101 ARG A CA 1
ATOM 713 C C . ARG A 1 101 ? 11.288 0.498 5.456 1.00 89.19 101 ARG A C 1
ATOM 715 O O . ARG A 1 101 ? 10.220 -0.059 5.229 1.00 89.19 101 ARG A O 1
ATOM 722 N N . ARG A 1 102 ? 11.383 1.814 5.668 1.00 88.62 102 ARG A N 1
ATOM 723 C CA . ARG A 1 102 ? 10.215 2.699 5.586 1.00 88.62 102 ARG A CA 1
ATOM 724 C C . ARG A 1 102 ? 9.535 2.574 4.223 1.00 88.62 102 ARG A C 1
ATOM 726 O O . ARG A 1 102 ? 8.342 2.296 4.185 1.00 88.62 102 ARG A O 1
ATOM 733 N N . VAL A 1 103 ? 10.286 2.714 3.131 1.00 90.06 103 VAL A N 1
ATOM 734 C CA . VAL A 1 103 ? 9.717 2.607 1.778 1.00 90.06 103 VAL A CA 1
ATOM 735 C C . VAL A 1 103 ? 9.175 1.205 1.498 1.00 90.06 103 VAL A C 1
ATOM 737 O O . VAL A 1 103 ? 8.061 1.083 1.003 1.00 90.06 103 VAL A O 1
ATOM 740 N N . ALA A 1 104 ? 9.890 0.151 1.891 1.00 91.12 104 ALA A N 1
ATOM 741 C CA . ALA A 1 104 ? 9.418 -1.224 1.737 1.00 91.12 104 ALA A CA 1
ATOM 742 C C . ALA A 1 104 ? 8.110 -1.493 2.500 1.00 91.12 104 ALA A C 1
ATOM 744 O O . ALA A 1 104 ? 7.196 -2.122 1.964 1.00 91.12 104 ALA A O 1
ATOM 745 N N . SER A 1 105 ? 7.988 -0.977 3.728 1.00 92.88 105 SER A N 1
ATOM 746 C CA . SER A 1 105 ? 6.747 -1.070 4.502 1.00 92.88 105 SER A CA 1
ATOM 747 C C . SER A 1 105 ? 5.607 -0.276 3.858 1.00 92.88 105 SER A C 1
ATOM 749 O O . SER A 1 105 ? 4.492 -0.779 3.791 1.00 92.88 105 SER A O 1
ATOM 751 N N . GLU A 1 106 ? 5.878 0.919 3.322 1.00 92.62 106 GLU A N 1
ATOM 752 C CA . GLU A 1 106 ? 4.883 1.764 2.648 1.00 92.62 106 GLU A CA 1
ATOM 753 C C . GLU A 1 106 ? 4.330 1.086 1.389 1.00 92.62 106 GLU A C 1
ATOM 755 O O . GLU A 1 106 ? 3.116 0.990 1.227 1.00 92.62 106 GLU A O 1
ATOM 760 N N . VAL A 1 107 ? 5.200 0.515 0.551 1.00 93.44 107 VAL A N 1
ATOM 761 C CA . VAL A 1 107 ? 4.784 -0.211 -0.659 1.00 93.44 107 VAL A CA 1
ATOM 762 C C . VAL A 1 107 ? 3.953 -1.451 -0.309 1.00 93.44 107 VAL A C 1
ATOM 764 O O . VAL A 1 107 ? 2.922 -1.691 -0.935 1.00 93.44 107 VAL A O 1
ATOM 767 N N . ASN A 1 108 ? 4.339 -2.207 0.724 1.00 93.94 108 ASN A N 1
ATOM 768 C CA . ASN A 1 108 ? 3.556 -3.355 1.192 1.00 93.94 108 ASN A CA 1
ATOM 769 C C . ASN A 1 108 ? 2.191 -2.949 1.779 1.00 93.94 108 ASN A C 1
ATOM 771 O O . ASN A 1 108 ? 1.187 -3.621 1.525 1.00 93.94 108 ASN A O 1
ATOM 775 N N . LEU A 1 109 ? 2.118 -1.831 2.513 1.00 94.50 109 LEU A N 1
ATOM 776 C CA . LEU A 1 109 ? 0.846 -1.278 2.995 1.00 94.50 109 LEU A CA 1
ATOM 777 C C . LEU A 1 109 ? -0.060 -0.879 1.833 1.00 94.50 109 LEU A C 1
ATOM 779 O O . LEU A 1 109 ? -1.249 -1.196 1.846 1.00 94.50 109 LEU A O 1
ATOM 783 N N . GLU A 1 110 ? 0.486 -0.197 0.831 1.00 95.56 110 GLU A N 1
ATOM 784 C CA . GLU A 1 110 ? -0.276 0.232 -0.339 1.00 95.56 110 GLU A CA 1
ATOM 785 C C . GLU A 1 110 ? -0.763 -0.947 -1.170 1.00 95.56 110 GLU A C 1
ATOM 787 O O . GLU A 1 110 ? -1.912 -0.942 -1.615 1.00 95.56 110 GLU A O 1
ATOM 792 N N . TRP A 1 111 ? 0.052 -1.992 -1.302 1.00 95.75 111 TRP A N 1
ATOM 793 C CA . TRP A 1 111 ? -0.371 -3.225 -1.947 1.00 95.75 111 TRP A CA 1
ATOM 794 C C . TRP A 1 111 ? -1.504 -3.921 -1.181 1.00 95.75 111 TRP A C 1
ATOM 796 O O . TRP A 1 111 ? -2.491 -4.363 -1.779 1.00 95.75 111 TRP A O 1
ATOM 806 N N . GLY A 1 112 ? -1.416 -3.981 0.150 1.00 95.38 112 GLY A N 1
ATOM 807 C CA . GLY A 1 112 ? -2.505 -4.484 0.991 1.00 95.38 112 GLY A CA 1
ATOM 808 C C . GLY A 1 112 ? -3.781 -3.645 0.854 1.00 95.38 112 GLY A C 1
ATOM 809 O O . GLY A 1 112 ? -4.883 -4.186 0.731 1.00 95.38 112 GLY A O 1
ATOM 810 N N . LEU A 1 113 ? -3.639 -2.319 0.798 1.00 93.88 113 LEU A N 1
ATOM 811 C CA . LEU A 1 113 ? -4.749 -1.386 0.617 1.00 93.88 113 LEU A CA 1
ATOM 812 C C . LEU A 1 113 ? -5.405 -1.538 -0.764 1.00 93.88 113 LEU A C 1
ATOM 814 O O . LEU A 1 113 ? -6.634 -1.501 -0.865 1.00 93.88 113 LEU A O 1
ATOM 818 N N . ALA A 1 114 ? -4.611 -1.763 -1.813 1.00 94.00 114 ALA A N 1
ATOM 819 C CA . ALA A 1 114 ? -5.109 -2.088 -3.143 1.00 94.00 114 ALA A CA 1
ATOM 820 C C . ALA A 1 114 ? -5.954 -3.369 -3.094 1.00 94.00 114 ALA A C 1
ATOM 822 O O . ALA A 1 114 ? -7.144 -3.330 -3.407 1.00 94.00 114 ALA A O 1
ATOM 823 N N . GLN A 1 115 ? -5.405 -4.477 -2.587 1.00 93.56 115 GLN A N 1
ATOM 824 C CA . GLN A 1 115 ? -6.147 -5.735 -2.422 1.00 93.56 115 GLN A CA 1
ATOM 825 C C . GLN A 1 115 ? -7.449 -5.555 -1.623 1.00 93.56 115 GLN A C 1
ATOM 827 O O . GLN A 1 115 ? -8.476 -6.145 -1.967 1.00 93.56 115 GLN A O 1
ATOM 832 N N . HIS A 1 116 ? -7.434 -4.720 -0.580 1.00 92.12 116 HIS A N 1
ATOM 833 C CA . HIS A 1 116 ? -8.624 -4.387 0.199 1.00 92.12 116 HIS A CA 1
ATOM 834 C C . HIS A 1 116 ? -9.692 -3.657 -0.638 1.00 92.12 116 HIS A C 1
ATOM 836 O O . HIS A 1 116 ? -10.857 -4.073 -0.623 1.00 92.12 116 HIS A O 1
ATOM 842 N N . HIS A 1 117 ? -9.312 -2.609 -1.381 1.00 88.88 117 HIS A N 1
ATOM 843 C CA . HIS A 1 117 ? -10.227 -1.825 -2.225 1.00 88.88 117 HIS A CA 1
ATOM 844 C C . HIS A 1 117 ? -10.769 -2.608 -3.424 1.00 88.88 117 HIS A C 1
ATOM 846 O O . HIS A 1 117 ? -11.934 -2.448 -3.785 1.00 88.88 117 HIS A O 1
ATOM 852 N N . PHE A 1 118 ? -9.964 -3.499 -3.998 1.00 89.12 118 PHE A N 1
ATOM 853 C CA . PHE A 1 118 ? -10.401 -4.443 -5.027 1.00 89.12 118 PHE A CA 1
ATOM 854 C C . PHE A 1 118 ? -11.100 -5.684 -4.448 1.00 89.12 118 PHE A C 1
ATOM 856 O O . PHE A 1 118 ? -11.495 -6.568 -5.196 1.00 89.12 118 PHE A O 1
ATOM 863 N N . ARG A 1 119 ? -11.291 -5.746 -3.122 1.00 88.00 119 ARG A N 1
ATOM 864 C CA . ARG A 1 119 ? -11.997 -6.819 -2.400 1.00 88.00 119 ARG A CA 1
ATOM 865 C C . ARG A 1 119 ? -11.434 -8.223 -2.648 1.00 88.00 119 ARG A C 1
ATOM 867 O O . ARG A 1 119 ? -12.163 -9.202 -2.527 1.00 88.00 119 ARG A O 1
ATOM 874 N N . ARG A 1 120 ? -10.136 -8.331 -2.936 1.00 89.50 120 ARG A N 1
ATOM 875 C CA . ARG A 1 120 ? -9.466 -9.617 -3.160 1.00 89.50 120 ARG A CA 1
ATOM 876 C C . ARG A 1 120 ? -9.524 -10.494 -1.911 1.00 89.50 120 ARG A C 1
ATOM 878 O O . ARG A 1 120 ? -9.645 -9.998 -0.784 1.00 89.50 120 ARG A O 1
ATOM 885 N N . VAL A 1 121 ? -9.422 -11.806 -2.118 1.00 86.75 121 VAL A N 1
ATOM 886 C CA . VAL A 1 121 ? -9.411 -12.799 -1.037 1.00 86.75 121 VAL A CA 1
ATOM 887 C C . VAL A 1 121 ? -8.337 -12.432 -0.013 1.00 86.75 121 VAL A C 1
ATOM 889 O O . VAL A 1 121 ? -7.232 -12.026 -0.358 1.00 86.75 121 VAL A O 1
ATOM 892 N N . GLY A 1 122 ? -8.688 -12.497 1.270 1.00 86.06 122 GLY A N 1
ATOM 893 C CA . GLY A 1 122 ? -7.782 -12.113 2.354 1.00 86.06 122 GLY A CA 1
ATOM 894 C C . GLY A 1 122 ? -7.603 -10.603 2.550 1.00 86.06 122 GLY A C 1
ATOM 895 O O . GLY A 1 122 ? -7.011 -10.220 3.555 1.00 86.06 122 GLY A O 1
ATOM 896 N N . ARG A 1 123 ? -8.147 -9.743 1.673 1.00 86.81 123 ARG A N 1
ATOM 897 C CA . ARG A 1 123 ? -8.201 -8.273 1.827 1.00 86.81 123 ARG A CA 1
ATOM 898 C C . ARG A 1 123 ? -6.848 -7.631 2.179 1.00 86.81 123 ARG A C 1
ATOM 900 O O . ARG A 1 123 ? -6.807 -6.693 2.968 1.00 86.81 123 ARG A O 1
ATOM 907 N N . GLY A 1 124 ? -5.749 -8.165 1.644 1.00 91.31 124 GLY A N 1
ATOM 908 C CA . GLY A 1 124 ? -4.404 -7.640 1.894 1.00 91.31 124 GLY A CA 1
ATOM 909 C C . GLY A 1 124 ? -3.803 -7.971 3.264 1.00 91.31 124 GLY A C 1
ATOM 910 O O . GLY A 1 124 ? -2.737 -7.454 3.582 1.00 91.31 124 GLY A O 1
ATOM 911 N N . LYS A 1 125 ? -4.428 -8.843 4.075 1.00 93.12 125 LYS A N 1
ATOM 912 C CA . LYS A 1 125 ? -3.923 -9.231 5.412 1.00 93.12 125 LYS A CA 1
ATOM 913 C C . LYS A 1 125 ? -2.458 -9.677 5.400 1.00 93.12 125 LYS A C 1
ATOM 915 O O . LYS A 1 125 ? -1.712 -9.287 6.291 1.00 93.12 125 LYS A O 1
ATOM 920 N N . GLY A 1 126 ? -2.054 -10.461 4.397 1.00 93.44 126 GLY A N 1
ATOM 921 C CA . GLY A 1 126 ? -0.664 -10.902 4.240 1.00 93.44 126 GLY A CA 1
ATOM 922 C C . GLY A 1 126 ? 0.291 -9.720 4.079 1.00 93.44 126 GLY A C 1
ATOM 923 O O . GLY A 1 126 ? 1.228 -9.577 4.855 1.00 93.44 126 GLY A O 1
ATOM 924 N N . SER A 1 127 ? -0.018 -8.809 3.157 1.00 93.69 127 SER A N 1
ATOM 925 C CA . SER A 1 127 ? 0.791 -7.613 2.899 1.00 93.69 127 SER A CA 1
ATOM 926 C C . SER A 1 127 ? 0.815 -6.642 4.083 1.00 93.69 127 SER A C 1
ATOM 928 O O . SER A 1 127 ? 1.848 -6.044 4.365 1.00 93.69 127 SER A O 1
ATOM 930 N N . PHE A 1 128 ? -0.282 -6.522 4.839 1.00 94.06 128 PHE A N 1
ATOM 931 C CA . PHE A 1 128 ? -0.284 -5.756 6.089 1.00 94.06 128 PHE A CA 1
ATOM 932 C C . PHE A 1 128 ? 0.602 -6.396 7.163 1.00 94.06 128 PHE A C 1
ATOM 934 O O . PHE A 1 128 ? 1.316 -5.680 7.862 1.00 94.06 128 PHE A O 1
ATOM 941 N N . SER A 1 129 ? 0.588 -7.727 7.284 1.00 92.81 129 SER A N 1
ATOM 942 C CA . SER A 1 129 ? 1.464 -8.454 8.210 1.00 92.81 129 SER A CA 1
ATOM 943 C C . SER A 1 129 ? 2.938 -8.294 7.834 1.00 92.81 129 SER A C 1
ATOM 945 O O . SER A 1 129 ? 3.781 -8.091 8.705 1.00 92.81 129 SER A O 1
ATOM 947 N N . GLU A 1 130 ? 3.248 -8.353 6.541 1.00 92.44 130 GLU A N 1
ATOM 948 C CA . GLU A 1 130 ? 4.595 -8.133 6.019 1.00 92.44 130 GLU A CA 1
ATOM 949 C C . GLU A 1 130 ? 5.061 -6.694 6.265 1.00 92.44 130 GLU A C 1
ATOM 951 O O . GLU A 1 130 ? 6.134 -6.474 6.827 1.00 92.44 130 GLU A O 1
ATOM 956 N N . ALA A 1 131 ? 4.219 -5.704 5.958 1.00 92.94 131 ALA A N 1
ATOM 957 C CA . ALA A 1 131 ? 4.508 -4.307 6.249 1.00 92.94 131 ALA A CA 1
ATOM 958 C C . ALA A 1 131 ? 4.741 -4.048 7.743 1.00 92.94 131 ALA A C 1
ATOM 960 O O . ALA A 1 131 ? 5.666 -3.313 8.100 1.00 92.94 131 ALA A O 1
ATOM 961 N N . LEU A 1 132 ? 3.932 -4.661 8.616 1.00 92.00 132 LEU A N 1
ATOM 962 C CA . LEU A 1 132 ? 4.101 -4.574 10.065 1.00 92.00 132 LEU A CA 1
ATOM 963 C C . LEU A 1 132 ? 5.472 -5.128 10.480 1.00 92.00 132 LEU A C 1
ATOM 965 O O . LEU A 1 132 ? 6.218 -4.438 11.178 1.00 92.00 132 LEU A O 1
ATOM 969 N N . GLY A 1 133 ? 5.844 -6.305 9.966 1.00 90.94 133 GLY A N 1
ATOM 970 C CA . GLY A 1 133 ? 7.152 -6.918 10.200 1.00 90.94 133 GLY A CA 1
ATOM 971 C C . GLY A 1 133 ? 8.322 -6.042 9.740 1.00 90.94 133 GLY A C 1
ATOM 972 O O . GLY A 1 133 ? 9.261 -5.814 10.504 1.00 90.94 133 GLY A O 1
ATOM 973 N N . ILE A 1 134 ? 8.245 -5.476 8.531 1.00 90.88 134 ILE A N 1
ATOM 974 C CA . ILE A 1 134 ? 9.289 -4.596 7.975 1.00 90.88 134 ILE A CA 1
ATOM 975 C C . ILE A 1 134 ? 9.404 -3.291 8.775 1.00 90.88 134 ILE A C 1
ATOM 977 O O . ILE A 1 134 ? 10.515 -2.810 9.029 1.00 90.88 134 ILE A O 1
ATOM 981 N N . SER A 1 135 ? 8.269 -2.717 9.187 1.00 90.19 135 SER A N 1
ATOM 982 C CA . SER A 1 135 ? 8.231 -1.458 9.939 1.00 90.19 135 SER A CA 1
ATOM 983 C C . SER A 1 135 ? 8.881 -1.570 11.323 1.00 90.19 135 SER A C 1
ATOM 985 O O . SER A 1 135 ? 9.331 -0.562 11.874 1.00 90.19 135 SER A O 1
ATOM 987 N N . GLY A 1 136 ? 8.967 -2.789 11.875 1.00 88.06 136 GLY A N 1
ATOM 988 C CA . GLY A 1 136 ? 9.430 -3.018 13.241 1.00 88.06 136 GLY A CA 1
ATOM 989 C C . GLY A 1 136 ? 8.521 -2.344 14.265 1.00 88.06 136 GLY A C 1
ATOM 990 O O . GLY A 1 136 ? 9.012 -1.785 15.246 1.00 88.06 136 GLY A O 1
ATOM 991 N N . LEU A 1 137 ? 7.215 -2.324 13.994 1.00 89.19 137 LEU A N 1
ATOM 992 C CA . LEU A 1 137 ? 6.196 -1.847 14.917 1.00 89.19 137 LEU A CA 1
ATOM 993 C C . LEU A 1 137 ? 5.472 -3.040 15.535 1.00 89.19 137 LEU A C 1
ATOM 995 O O . LEU A 1 137 ? 5.169 -4.026 14.869 1.00 89.19 137 LEU A O 1
ATOM 999 N N . GLU A 1 138 ? 5.135 -2.903 16.808 1.00 89.19 138 GLU A N 1
ATOM 1000 C CA . GLU A 1 138 ? 4.179 -3.758 17.491 1.00 89.19 138 GLU A CA 1
ATOM 1001 C C . GLU A 1 138 ? 2.890 -2.955 17.672 1.00 89.19 138 GLU A C 1
ATOM 1003 O O . GLU A 1 138 ? 2.910 -1.838 18.205 1.00 89.19 138 GLU A O 1
ATOM 1008 N N . VAL A 1 139 ? 1.779 -3.508 17.187 1.00 90.00 139 VAL A N 1
ATOM 1009 C CA . VAL A 1 139 ? 0.465 -2.864 17.220 1.00 90.00 139 VAL A CA 1
ATOM 1010 C C . VAL A 1 139 ? -0.492 -3.720 18.034 1.00 90.00 139 VAL A C 1
ATOM 1012 O O . VAL A 1 139 ? -0.654 -4.908 17.770 1.00 90.00 139 VAL A O 1
ATOM 1015 N N . GLU A 1 140 ? -1.152 -3.096 19.002 1.00 89.88 140 GLU A N 1
ATOM 1016 C CA . GLU A 1 140 ? -2.144 -3.715 19.875 1.00 89.88 140 GLU A CA 1
ATOM 1017 C C . GLU A 1 140 ? -3.452 -2.918 19.797 1.00 89.88 140 GLU A C 1
ATOM 1019 O O . GLU A 1 140 ? -3.451 -1.687 19.888 1.00 89.88 140 GLU A O 1
ATOM 1024 N N . VAL A 1 141 ? -4.580 -3.612 19.639 1.00 88.50 141 VAL A N 1
ATOM 1025 C CA . VAL A 1 141 ? -5.915 -3.005 19.698 1.00 88.50 141 VAL A CA 1
ATOM 1026 C C . VAL A 1 141 ? -6.538 -3.349 21.045 1.00 88.50 141 VAL A C 1
ATOM 1028 O O . VAL A 1 141 ? -6.752 -4.515 21.359 1.00 88.50 141 VAL A O 1
ATOM 1031 N N . THR A 1 142 ? -6.840 -2.323 21.834 1.00 89.81 142 THR A N 1
ATOM 1032 C CA . THR A 1 142 ? -7.421 -2.438 23.179 1.00 89.81 142 THR A CA 1
ATOM 1033 C C . THR A 1 142 ? -8.769 -1.726 23.243 1.00 89.81 142 THR A C 1
ATOM 1035 O O . THR A 1 142 ? -9.070 -0.882 22.401 1.00 89.81 142 THR A O 1
ATOM 1038 N N . GLY A 1 143 ? -9.606 -2.072 24.220 1.00 89.69 143 GLY A N 1
ATOM 1039 C CA . GLY A 1 143 ? -10.856 -1.368 24.505 1.00 89.69 143 GLY A CA 1
ATOM 1040 C C . GLY A 1 143 ? -10.741 -0.563 25.795 1.00 89.69 143 GLY A C 1
ATOM 1041 O O . GLY A 1 143 ? -10.201 -1.064 26.779 1.00 89.69 143 GLY A O 1
ATOM 1042 N N . ALA A 1 144 ? -11.253 0.665 25.806 1.00 87.31 144 ALA A N 1
ATOM 1043 C CA . ALA A 1 144 ? -11.406 1.455 27.025 1.00 87.31 144 ALA A CA 1
ATOM 1044 C C . ALA A 1 144 ? -12.702 2.263 26.985 1.00 87.31 144 ALA A C 1
ATOM 1046 O O . ALA A 1 144 ? -13.122 2.734 25.930 1.00 87.31 144 ALA A O 1
ATOM 1047 N N . GLU A 1 145 ? -13.337 2.453 28.136 1.00 90.44 145 GLU A N 1
ATOM 1048 C CA . GLU A 1 145 ? -14.471 3.364 28.232 1.00 90.44 145 GLU A CA 1
ATOM 1049 C C . GLU A 1 145 ? -13.998 4.817 28.175 1.00 90.44 145 GLU A C 1
ATOM 1051 O O . GLU A 1 145 ? -13.076 5.225 28.882 1.00 90.44 145 GLU A O 1
ATOM 1056 N N . GLY A 1 146 ? -14.644 5.614 27.328 1.00 88.44 146 GLY A N 1
ATOM 1057 C CA . GLY A 1 146 ? -14.296 7.016 27.151 1.00 88.44 146 GLY A CA 1
ATOM 1058 C C . GLY A 1 146 ? -15.500 7.875 26.796 1.00 88.44 146 GLY A C 1
ATOM 1059 O O . GLY A 1 146 ? -16.488 7.412 26.218 1.00 88.44 146 GLY A O 1
ATOM 1060 N N . LYS A 1 147 ? -15.400 9.165 27.118 1.00 88.62 147 LYS A N 1
ATOM 1061 C CA . LYS A 1 147 ? -16.343 10.204 26.688 1.00 88.62 147 LYS A CA 1
ATOM 1062 C C . LYS A 1 147 ? -15.743 10.928 25.489 1.00 88.62 147 LYS A C 1
ATOM 1064 O O . LYS A 1 147 ? -14.625 11.426 25.572 1.00 88.62 147 LYS A O 1
ATOM 1069 N N . ARG A 1 148 ? -16.465 10.979 24.369 1.00 84.50 148 ARG A N 1
ATOM 1070 C CA . ARG A 1 148 ? -15.988 11.623 23.133 1.00 84.50 148 ARG A CA 1
ATOM 1071 C C . ARG A 1 148 ? -16.088 13.145 23.202 1.00 84.50 148 ARG A C 1
ATOM 1073 O O . ARG A 1 148 ? -15.333 13.847 22.540 1.00 84.50 148 ARG A O 1
ATOM 1080 N N . THR A 1 149 ? -17.025 13.660 23.994 1.00 85.25 149 THR A N 1
ATOM 1081 C CA . THR A 1 149 ? -17.240 15.097 24.176 1.00 85.25 149 THR A CA 1
ATOM 1082 C C . THR A 1 149 ? -17.399 15.436 25.653 1.00 85.25 149 THR A C 1
ATOM 1084 O O . THR A 1 149 ? -17.822 14.605 26.458 1.00 85.25 149 THR A O 1
ATOM 1087 N N . LYS A 1 150 ? -17.111 16.694 26.008 1.00 89.62 150 LYS A N 1
ATOM 1088 C CA . LYS A 1 150 ? -17.220 17.196 27.389 1.00 89.62 150 LYS A CA 1
ATOM 1089 C C . LYS A 1 150 ? -18.641 17.147 27.971 1.00 89.62 150 LYS A C 1
ATOM 1091 O O . LYS A 1 150 ? -18.795 17.182 29.184 1.00 89.62 150 LYS A O 1
ATOM 1096 N N . TYR A 1 151 ? -19.666 17.054 27.122 1.00 91.62 151 TYR A N 1
ATOM 1097 C CA . TYR A 1 151 ? -21.077 17.011 27.528 1.00 91.62 151 TYR A CA 1
ATOM 1098 C C . TYR A 1 151 ? -21.640 15.588 27.619 1.00 91.62 151 TYR A C 1
ATOM 1100 O O . TYR A 1 151 ? -22.767 15.394 28.071 1.00 91.62 151 TYR A O 1
ATOM 1108 N N . GLN A 1 152 ? -20.880 14.578 27.188 1.00 90.31 152 GLN A N 1
ATOM 1109 C CA . GLN A 1 152 ? -21.336 13.197 27.217 1.00 90.31 152 GLN A CA 1
ATOM 1110 C C . GLN A 1 152 ? -21.371 12.689 28.667 1.00 90.31 152 GLN A C 1
ATOM 1112 O O . GLN A 1 152 ? -20.344 12.573 29.337 1.00 90.31 152 GLN A O 1
ATOM 1117 N N . GLN A 1 153 ? -22.564 12.385 29.178 1.00 90.12 153 GLN A N 1
ATOM 1118 C CA . GLN A 1 153 ? -22.729 11.969 30.575 1.00 90.12 153 GLN A CA 1
ATOM 1119 C C . GLN A 1 153 ? -22.263 10.528 30.816 1.00 90.12 153 GLN A C 1
ATOM 1121 O O . GLN A 1 153 ? -21.579 10.271 31.807 1.00 90.12 153 GLN A O 1
ATOM 1126 N N . LYS A 1 154 ? -22.557 9.613 29.885 1.00 89.75 154 LYS A N 1
ATOM 1127 C CA . LYS A 1 154 ? -22.197 8.189 29.968 1.00 89.75 154 LYS A CA 1
ATOM 1128 C C . LYS A 1 154 ? -20.964 7.882 29.123 1.00 89.75 154 LYS A C 1
ATOM 1130 O O . LYS A 1 154 ? -20.900 8.294 27.966 1.00 89.75 154 LYS A O 1
ATOM 1135 N N . ALA A 1 155 ? -20.000 7.171 29.699 1.00 86.69 155 ALA A N 1
ATOM 1136 C CA . ALA A 1 155 ? -18.869 6.658 28.939 1.00 86.69 155 ALA A CA 1
ATOM 1137 C C . ALA A 1 155 ? -19.340 5.531 28.008 1.00 86.69 155 ALA A C 1
ATOM 1139 O O . ALA A 1 155 ? -20.277 4.799 28.321 1.00 86.69 155 ALA A O 1
ATOM 1140 N N . THR A 1 156 ? -18.721 5.437 26.839 1.00 88.69 156 THR A N 1
ATOM 1141 C CA . THR A 1 156 ? -18.970 4.370 25.863 1.00 88.69 156 THR A CA 1
ATOM 1142 C C . THR A 1 156 ? -17.664 3.645 25.605 1.00 88.69 156 THR A C 1
ATOM 1144 O O . THR A 1 156 ? -16.613 4.287 25.607 1.00 88.69 156 THR A O 1
ATOM 1147 N N . ALA A 1 157 ? -17.715 2.337 25.358 1.00 90.06 157 ALA A N 1
ATOM 1148 C CA . ALA A 1 157 ? -16.539 1.583 24.944 1.00 90.06 157 ALA A CA 1
ATOM 1149 C C . ALA A 1 157 ? -15.964 2.168 23.642 1.00 90.06 157 ALA A C 1
ATOM 1151 O O . ALA A 1 157 ? -16.690 2.414 22.677 1.00 90.06 157 ALA A O 1
ATOM 1152 N N . GLN A 1 158 ? -14.659 2.419 23.632 1.00 89.69 158 GLN A N 1
ATOM 1153 C CA . GLN A 1 158 ? -13.901 2.918 22.492 1.00 89.69 158 GLN A CA 1
ATOM 1154 C C . GLN A 1 158 ? -12.732 1.975 22.223 1.00 89.69 158 GLN A C 1
ATOM 1156 O O . GLN A 1 158 ? -12.087 1.489 23.153 1.00 89.69 158 GLN A O 1
ATOM 1161 N N . TYR A 1 159 ? -12.444 1.741 20.946 1.00 90.75 159 TYR A N 1
ATOM 1162 C CA . TYR A 1 159 ? -11.234 1.039 20.539 1.00 90.75 159 TYR A CA 1
ATOM 1163 C C . TYR A 1 159 ? -10.046 2.001 20.526 1.00 90.75 159 TYR A C 1
ATOM 1165 O O . TYR A 1 159 ? -10.119 3.097 19.969 1.00 90.75 159 TYR A O 1
ATOM 1173 N N . LEU A 1 160 ? -8.943 1.566 21.121 1.00 87.75 160 LEU A N 1
ATOM 1174 C CA . LEU A 1 160 ? -7.669 2.264 21.186 1.00 87.75 160 LEU A CA 1
ATOM 1175 C C . LEU A 1 160 ? -6.612 1.422 20.481 1.00 87.75 160 LEU A C 1
ATOM 1177 O O . LEU A 1 160 ? -6.381 0.270 20.846 1.00 87.75 160 LEU A O 1
ATOM 1181 N N . VAL A 1 161 ? -5.937 2.019 19.505 1.00 89.69 161 VAL A N 1
ATOM 1182 C CA . VAL A 1 161 ? -4.785 1.403 18.844 1.00 89.69 161 VAL A CA 1
ATOM 1183 C C . VAL A 1 161 ? -3.521 1.930 19.505 1.00 89.69 161 VAL A C 1
ATOM 1185 O O . VAL A 1 161 ? -3.264 3.135 19.501 1.00 89.69 161 VAL A O 1
ATOM 1188 N N . ARG A 1 162 ? -2.732 1.029 20.083 1.00 88.31 162 ARG A N 1
ATOM 1189 C CA . ARG A 1 162 ? -1.401 1.325 20.610 1.00 88.31 162 ARG A CA 1
ATOM 1190 C C . ARG A 1 162 ? -0.376 0.826 19.608 1.00 88.31 162 ARG A C 1
ATOM 1192 O O . ARG A 1 162 ? -0.404 -0.339 19.235 1.00 88.31 162 ARG A O 1
ATOM 1199 N N . ALA A 1 163 ? 0.526 1.704 19.190 1.00 90.44 163 ALA A N 1
ATOM 1200 C CA . ALA A 1 163 ? 1.672 1.347 18.368 1.00 90.44 163 ALA A CA 1
ATOM 1201 C C . ALA A 1 163 ? 2.945 1.698 19.135 1.00 90.44 163 ALA A C 1
ATOM 1203 O O . ALA A 1 163 ? 3.086 2.822 19.625 1.00 90.44 163 ALA A O 1
ATOM 1204 N N . LYS A 1 164 ? 3.864 0.743 19.251 1.00 90.50 164 LYS A N 1
ATOM 1205 C CA . LYS A 1 164 ? 5.181 0.954 19.859 1.00 90.50 164 LYS A CA 1
ATOM 1206 C C . LYS A 1 164 ? 6.263 0.367 18.951 1.00 90.50 164 LYS A C 1
ATOM 1208 O O . LYS A 1 164 ? 6.008 -0.627 18.274 1.00 90.50 164 LYS A O 1
ATOM 1213 N N . PRO A 1 165 ? 7.462 0.964 18.904 1.00 87.12 165 PRO A N 1
ATOM 1214 C CA . PRO A 1 165 ? 8.571 0.366 18.178 1.00 87.12 165 PRO A CA 1
ATOM 1215 C C . PRO A 1 165 ? 8.963 -0.958 18.838 1.00 87.12 165 PRO A C 1
ATOM 1217 O O . PRO A 1 165 ? 9.090 -1.038 20.062 1.00 87.12 165 PRO A O 1
ATOM 1220 N N . THR A 1 166 ? 9.184 -1.989 18.032 1.00 84.62 166 THR A N 1
ATOM 1221 C CA . THR A 1 166 ? 9.770 -3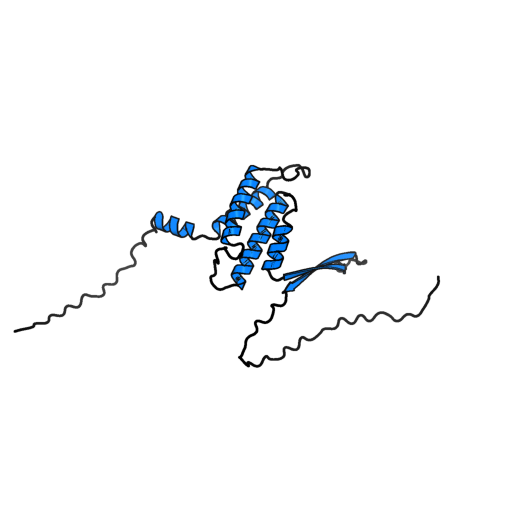.242 18.496 1.00 84.62 166 THR A CA 1
ATOM 1222 C C . THR A 1 166 ? 11.217 -2.965 18.916 1.00 84.62 166 THR A C 1
ATOM 1224 O O . THR A 1 166 ? 11.980 -2.383 18.132 1.00 84.62 166 THR A O 1
ATOM 1227 N N . PRO A 1 167 ? 11.624 -3.339 20.143 1.00 73.56 167 PRO A N 1
ATOM 1228 C CA . PRO A 1 167 ? 12.991 -3.136 20.593 1.00 73.56 167 PRO A CA 1
ATOM 1229 C C . PRO A 1 167 ? 13.940 -3.873 19.649 1.00 73.56 167 PRO A C 1
ATOM 1231 O O . PRO A 1 167 ? 13.815 -5.075 19.419 1.00 73.56 167 PRO A O 1
ATOM 1234 N N . ARG A 1 168 ? 14.884 -3.133 19.062 1.00 64.38 168 ARG A N 1
ATOM 1235 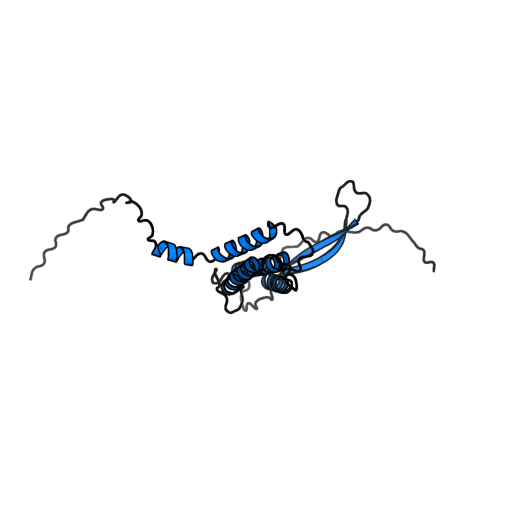C CA . ARG A 1 168 ? 15.911 -3.732 18.211 1.00 64.38 168 ARG A CA 1
ATOM 1236 C C . ARG A 1 168 ? 16.782 -4.626 19.101 1.00 64.38 168 ARG A C 1
ATOM 1238 O O . ARG A 1 168 ? 17.221 -4.132 20.142 1.00 64.38 168 ARG A O 1
ATOM 1245 N N . PRO A 1 169 ? 17.073 -5.885 18.725 1.00 59.41 169 PRO A N 1
ATOM 1246 C CA . PRO A 1 169 ? 18.072 -6.660 19.447 1.00 59.41 169 PRO A CA 1
ATOM 1247 C C . PRO A 1 169 ? 19.370 -5.854 19.439 1.00 59.41 169 PRO A C 1
ATOM 1249 O O . PRO A 1 169 ? 19.789 -5.355 18.387 1.00 59.41 169 PRO A O 1
ATOM 1252 N N . ALA A 1 170 ? 19.946 -5.637 20.623 1.00 50.53 170 ALA A N 1
ATOM 1253 C CA . ALA A 1 170 ? 21.197 -4.913 20.753 1.00 50.53 170 ALA A CA 1
ATOM 1254 C C . ALA A 1 170 ? 22.212 -5.581 19.821 1.00 50.53 170 ALA A C 1
ATOM 1256 O O . ALA A 1 170 ? 22.505 -6.766 19.963 1.00 50.53 170 ALA A O 1
ATOM 1257 N N . ARG A 1 171 ? 22.722 -4.837 18.833 1.00 49.25 171 ARG A N 1
ATOM 1258 C CA . ARG A 1 171 ? 23.946 -5.259 18.156 1.00 49.25 171 ARG A CA 1
ATOM 1259 C C . ARG A 1 171 ? 24.976 -5.392 19.267 1.00 49.25 171 ARG A C 1
ATOM 1261 O O . ARG A 1 171 ? 25.249 -4.389 19.924 1.00 49.25 171 ARG A O 1
ATOM 1268 N N . THR A 1 172 ? 25.501 -6.593 19.488 1.00 42.47 172 THR A N 1
ATOM 1269 C CA . THR A 1 172 ? 26.691 -6.807 20.309 1.00 42.47 172 THR A CA 1
ATOM 1270 C C . THR A 1 172 ? 27.803 -5.962 19.698 1.00 42.47 172 THR A C 1
ATOM 1272 O O . THR A 1 172 ? 28.450 -6.354 18.733 1.00 42.47 172 THR A O 1
ATOM 1275 N N . GLN A 1 173 ? 27.934 -4.729 20.176 1.00 43.66 173 GLN A N 1
ATOM 1276 C CA . GLN A 1 173 ? 29.077 -3.884 19.904 1.00 43.66 173 GLN A CA 1
ATOM 1277 C C . GLN A 1 173 ? 30.119 -4.294 20.931 1.00 43.66 173 GLN A C 1
ATOM 1279 O O . GLN A 1 173 ? 30.106 -3.828 22.069 1.00 43.66 173 GLN A O 1
ATOM 1284 N N . GLU A 1 174 ? 30.990 -5.220 20.544 1.00 43.50 174 GLU A N 1
ATOM 1285 C CA . GLU A 1 174 ? 32.245 -5.393 21.255 1.00 43.50 174 GLU A CA 1
ATOM 1286 C C . GLU A 1 174 ? 33.008 -4.063 21.182 1.00 43.50 174 GLU A C 1
ATOM 1288 O O . GLU A 1 174 ? 33.347 -3.573 20.108 1.00 43.50 174 GLU A O 1
ATOM 1293 N N . GLY A 1 175 ? 33.219 -3.450 22.348 1.00 47.19 175 GLY A N 1
ATOM 1294 C CA . GLY A 1 175 ? 34.229 -2.417 22.546 1.00 47.19 175 GLY A CA 1
ATOM 1295 C C . GLY A 1 175 ? 33.907 -1.018 22.018 1.00 47.19 175 GLY A C 1
ATOM 1296 O O . GLY A 1 175 ? 34.555 -0.535 21.094 1.00 47.19 175 GLY A O 1
ATOM 1297 N N . ARG A 1 176 ? 33.031 -0.277 22.708 1.00 36.16 176 ARG A N 1
ATOM 1298 C CA . ARG A 1 176 ? 33.282 1.159 22.938 1.00 36.16 176 ARG A CA 1
ATOM 1299 C C . ARG A 1 176 ? 32.516 1.666 24.154 1.00 36.16 176 ARG A C 1
ATOM 1301 O O . ARG A 1 176 ? 31.303 1.840 24.127 1.00 36.16 176 ARG A O 1
ATOM 1308 N N . THR A 1 177 ? 33.250 1.907 25.234 1.00 45.41 177 THR A N 1
ATOM 1309 C CA . THR A 1 177 ? 32.776 2.632 26.410 1.00 45.41 177 THR A CA 1
ATOM 1310 C C . THR A 1 177 ? 32.492 4.079 26.015 1.00 45.41 177 THR A C 1
ATOM 1312 O O . THR A 1 177 ? 33.403 4.873 25.798 1.00 45.41 177 THR A O 1
ATOM 1315 N N . HIS A 1 178 ? 31.215 4.436 25.908 1.00 39.25 178 HIS A N 1
ATOM 1316 C CA . HIS A 1 178 ? 30.800 5.832 25.953 1.00 39.25 178 HIS A CA 1
ATOM 1317 C C . HIS A 1 178 ? 29.588 5.963 26.871 1.00 39.25 178 HIS A C 1
ATOM 1319 O O . HIS A 1 178 ? 28.517 5.403 26.635 1.00 39.25 178 HIS A O 1
ATOM 1325 N N . THR A 1 179 ? 29.829 6.671 27.968 1.00 39.34 179 THR A N 1
ATOM 1326 C CA . THR A 1 179 ? 28.915 7.022 29.050 1.00 39.34 179 THR A CA 1
ATOM 1327 C C . THR A 1 179 ? 27.552 7.452 28.516 1.00 39.34 179 THR A C 1
ATOM 1329 O O . THR A 1 179 ? 27.446 8.464 27.826 1.00 39.34 179 THR A O 1
ATOM 1332 N N . THR A 1 180 ? 26.501 6.697 28.847 1.00 38.41 180 THR A N 1
ATOM 1333 C CA . THR A 1 180 ? 25.119 7.111 28.581 1.00 38.41 180 THR A CA 1
ATOM 1334 C C . THR A 1 180 ? 24.548 7.771 29.829 1.00 38.41 180 THR A C 1
ATOM 1336 O O . THR A 1 180 ? 24.521 7.190 30.911 1.00 38.41 180 THR A O 1
ATOM 1339 N N . ILE A 1 181 ? 24.127 9.018 29.647 1.00 38.81 181 ILE A N 1
ATOM 1340 C CA . ILE A 1 181 ? 23.421 9.863 30.605 1.00 38.81 181 ILE A CA 1
ATOM 1341 C C . ILE A 1 181 ? 22.062 9.221 30.922 1.00 38.81 181 ILE A C 1
ATOM 1343 O O . ILE A 1 181 ? 21.286 8.923 30.015 1.00 38.81 181 ILE A O 1
ATOM 1347 N N . ASN A 1 182 ? 21.765 9.028 32.209 1.00 35.66 182 ASN A N 1
ATOM 1348 C CA . ASN A 1 182 ? 20.453 8.590 32.684 1.00 35.66 182 ASN A CA 1
ATOM 1349 C C . ASN A 1 182 ? 19.404 9.674 32.389 1.00 35.66 182 ASN A C 1
ATOM 1351 O O . ASN A 1 182 ? 19.316 10.672 33.103 1.00 35.66 182 ASN A O 1
ATOM 1355 N N . LEU A 1 183 ? 18.579 9.469 31.362 1.00 38.22 183 LEU A N 1
ATOM 1356 C CA . LEU A 1 183 ? 17.314 10.186 31.213 1.00 38.22 183 LEU A CA 1
ATOM 1357 C C . LEU A 1 183 ? 16.288 9.523 32.134 1.00 38.22 183 LEU A C 1
ATOM 1359 O O . LEU A 1 183 ? 15.750 8.456 31.844 1.00 38.22 183 LEU A O 1
ATOM 1363 N N . ILE A 1 184 ? 16.061 10.163 33.279 1.00 35.91 184 ILE A N 1
ATOM 1364 C CA . ILE A 1 184 ? 14.991 9.838 34.219 1.00 35.91 184 ILE A CA 1
ATOM 1365 C C . ILE A 1 184 ? 13.662 10.068 33.490 1.00 35.91 184 ILE A C 1
ATOM 1367 O O . ILE A 1 184 ? 13.217 11.199 33.322 1.00 35.91 184 ILE A O 1
ATOM 1371 N N . ALA A 1 185 ? 13.034 8.988 33.023 1.00 37.22 185 ALA A N 1
ATOM 1372 C CA . ALA A 1 185 ? 11.647 9.020 32.585 1.00 37.22 185 ALA A CA 1
ATOM 1373 C C . ALA A 1 185 ? 10.765 9.128 33.834 1.00 37.22 185 ALA A C 1
ATOM 1375 O O . ALA A 1 185 ? 10.538 8.151 34.554 1.00 37.22 185 ALA A O 1
ATOM 1376 N N . GLU A 1 186 ? 10.316 10.345 34.119 1.00 30.11 186 GLU A N 1
ATOM 1377 C CA . GLU A 1 186 ? 9.398 10.644 35.204 1.00 30.11 186 GLU A CA 1
ATOM 1378 C C . GLU A 1 186 ? 8.063 9.925 34.953 1.00 30.11 186 GLU A C 1
ATOM 1380 O O . GLU A 1 186 ? 7.269 10.253 34.072 1.00 30.11 186 GLU A O 1
ATOM 1385 N N . LYS A 1 187 ? 7.857 8.855 35.719 1.00 40.00 187 LYS A N 1
ATOM 1386 C CA . LYS A 1 187 ? 6.657 8.025 35.736 1.00 40.00 187 LYS A CA 1
ATOM 1387 C C . LYS A 1 187 ? 5.518 8.825 36.367 1.00 40.00 187 LYS A C 1
ATOM 1389 O O . LYS A 1 187 ? 5.324 8.764 37.581 1.00 40.00 187 LYS A O 1
ATOM 1394 N N . SER A 1 188 ? 4.730 9.535 35.564 1.00 36.09 188 SER A N 1
ATOM 1395 C CA . SER A 1 188 ? 3.441 10.065 36.011 1.00 36.09 188 SER A CA 1
ATOM 1396 C C . SER A 1 188 ? 2.479 8.895 36.259 1.00 36.09 188 SER A C 1
ATOM 1398 O O . SER A 1 188 ? 1.827 8.350 35.371 1.00 36.09 188 SER A O 1
ATOM 1400 N N . ARG A 1 189 ? 2.448 8.448 37.520 1.00 30.45 189 ARG A N 1
ATOM 1401 C CA . ARG A 1 189 ? 1.447 7.522 38.058 1.00 30.45 189 ARG A CA 1
ATOM 1402 C C . ARG A 1 189 ? 0.075 8.186 37.938 1.00 30.45 189 ARG A C 1
ATOM 1404 O O . ARG A 1 189 ? -0.217 9.111 38.691 1.00 30.45 189 ARG A O 1
ATOM 1411 N N . PHE A 1 190 ? -0.783 7.681 37.057 1.00 38.16 190 PHE A N 1
ATOM 1412 C CA . PHE A 1 190 ? -2.219 7.909 37.187 1.00 38.16 190 PHE A CA 1
ATOM 1413 C C . PHE A 1 190 ? -2.677 7.140 38.436 1.00 38.16 190 PHE A C 1
ATOM 1415 O O . PHE A 1 190 ? -2.816 5.917 38.409 1.00 38.16 190 PHE A O 1
ATOM 1422 N N . ARG A 1 191 ? -2.777 7.840 39.574 1.00 30.59 191 ARG A N 1
ATOM 1423 C CA . ARG A 1 191 ? -3.364 7.291 40.799 1.00 30.59 191 ARG A CA 1
ATOM 1424 C C . ARG A 1 191 ? -4.868 7.202 40.579 1.00 30.59 191 ARG A C 1
ATOM 1426 O O . ARG A 1 191 ? -5.526 8.224 40.421 1.00 30.59 191 ARG A O 1
ATOM 1433 N N . TYR A 1 192 ? -5.393 5.987 40.563 1.00 37.72 192 TYR A N 1
ATOM 1434 C CA . TYR A 1 192 ? -6.818 5.755 40.729 1.00 37.72 192 TYR A CA 1
ATOM 1435 C C . TYR A 1 192 ? -7.082 5.669 42.234 1.00 37.72 192 TYR A C 1
ATOM 1437 O O . TYR A 1 192 ? -6.835 4.633 42.849 1.00 37.72 192 TYR A O 1
ATOM 1445 N N . GLU A 1 193 ? -7.502 6.777 42.844 1.00 32.81 193 GLU A N 1
ATOM 1446 C CA . GLU A 1 193 ? -8.096 6.741 44.182 1.00 32.81 193 GLU A CA 1
ATOM 1447 C C . GLU A 1 193 ? -9.556 6.326 44.011 1.00 32.81 193 GLU A C 1
ATOM 1449 O O . GLU A 1 193 ? -10.425 7.133 43.680 1.00 32.81 193 GLU A O 1
ATOM 1454 N N . GLY A 1 194 ? -9.801 5.022 44.126 1.00 39.50 194 GLY A N 1
ATOM 1455 C CA . GLY A 1 194 ? -11.154 4.496 44.226 1.00 39.50 194 GLY A CA 1
ATOM 1456 C C . GLY A 1 194 ? -11.736 4.837 45.602 1.00 39.50 194 GLY A C 1
ATOM 1457 O O . GLY A 1 194 ? -11.003 4.778 46.592 1.00 39.50 194 GLY A O 1
ATOM 1458 N N . PRO A 1 195 ? -13.028 5.187 45.702 1.00 44.62 195 PRO A N 1
ATOM 1459 C CA . PRO A 1 195 ? -13.657 5.410 46.992 1.00 44.62 195 PRO A CA 1
ATOM 1460 C C . PRO A 1 195 ? -13.685 4.107 47.798 1.00 44.62 195 PRO A C 1
ATOM 1462 O O . PRO A 1 195 ? -14.166 3.070 47.337 1.00 44.62 195 PRO A O 1
ATOM 1465 N N . THR A 1 196 ? -13.182 4.181 49.027 1.00 43.41 196 THR A N 1
ATOM 1466 C CA . THR A 1 196 ? -13.427 3.211 50.090 1.00 43.41 196 THR A CA 1
ATOM 1467 C C . THR A 1 196 ? -14.931 3.094 50.322 1.00 43.41 196 THR A C 1
ATOM 1469 O O . THR A 1 196 ? -15.564 4.018 50.826 1.00 43.41 196 THR A O 1
ATOM 1472 N N . SER A 1 197 ? -15.514 1.941 49.996 1.00 37.59 197 SER A N 1
ATOM 1473 C CA . SER A 1 197 ? -16.748 1.512 50.647 1.00 37.59 197 SER A CA 1
ATOM 1474 C C . SER A 1 197 ? -16.796 -0.004 50.804 1.00 37.59 197 SER A C 1
ATOM 1476 O O . SER A 1 197 ? -16.780 -0.777 49.851 1.00 37.59 197 SER A O 1
ATOM 1478 N N . SER A 1 198 ? -16.785 -0.359 52.081 1.00 33.28 198 SER A N 1
ATOM 1479 C CA . SER A 1 198 ? -17.155 -1.597 52.748 1.00 33.28 198 SER A CA 1
ATOM 1480 C C . SER A 1 198 ? -18.276 -2.418 52.082 1.00 33.28 198 SER A C 1
ATOM 1482 O O . SER A 1 198 ? -19.362 -1.906 51.850 1.00 33.28 198 SER A O 1
ATOM 1484 N N . VAL A 1 199 ? -18.001 -3.721 51.927 1.00 31.94 199 VAL A N 1
ATOM 1485 C CA . VAL A 1 199 ? -18.860 -4.887 52.247 1.00 31.94 199 VAL A CA 1
ATOM 1486 C C . VAL A 1 199 ? -20.283 -4.941 51.661 1.00 31.94 199 VAL A C 1
ATOM 1488 O O . VAL A 1 199 ? -21.172 -4.233 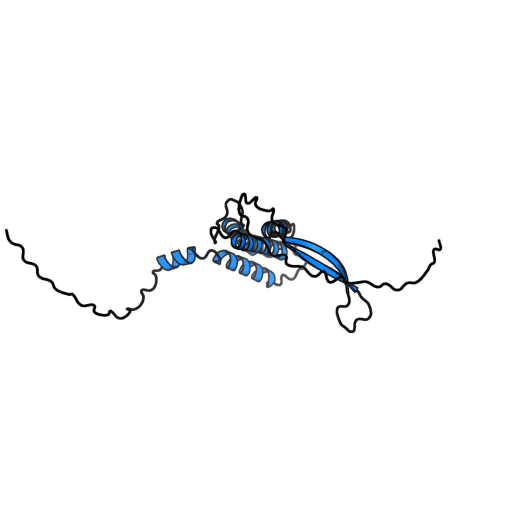52.113 1.00 31.94 199 VAL A O 1
ATOM 1491 N N . ALA A 1 200 ? -20.531 -5.949 50.814 1.00 32.16 200 ALA A N 1
ATOM 1492 C CA . ALA A 1 200 ? -21.441 -7.064 51.127 1.00 32.16 200 ALA A CA 1
ATOM 1493 C C . ALA A 1 200 ? -21.331 -8.172 50.062 1.00 32.16 200 ALA A C 1
ATOM 1495 O O . ALA A 1 200 ? -21.724 -7.997 48.912 1.00 32.16 200 ALA A O 1
ATOM 1496 N N . LEU A 1 201 ? -20.796 -9.325 50.475 1.00 35.31 201 LEU A N 1
ATOM 1497 C CA . LEU A 1 201 ? -21.138 -10.624 49.899 1.00 35.31 201 LEU A CA 1
ATOM 1498 C C . LEU A 1 201 ? -22.623 -10.875 50.159 1.00 35.31 201 LEU A C 1
ATOM 1500 O O . LEU A 1 201 ? -23.043 -10.689 51.298 1.00 35.31 201 LEU A O 1
ATOM 1504 N N . LEU A 1 202 ? -23.368 -11.345 49.161 1.00 34.97 202 LEU A N 1
ATOM 1505 C CA . LEU A 1 202 ? -24.563 -12.172 49.345 1.00 34.97 202 LEU A CA 1
ATOM 1506 C C . LEU A 1 202 ? -24.866 -12.908 48.027 1.00 34.97 202 LEU A C 1
ATOM 1508 O O . LEU A 1 202 ? -25.199 -12.268 47.035 1.00 34.97 202 LEU A O 1
ATOM 1512 N N . ASN A 1 203 ? -24.668 -14.231 48.107 1.00 37.72 203 ASN A N 1
ATOM 1513 C CA . ASN A 1 203 ? -25.160 -15.371 47.315 1.00 37.72 203 ASN A CA 1
ATOM 1514 C C . ASN A 1 203 ? -25.420 -15.220 45.812 1.00 37.72 203 ASN A C 1
ATOM 1516 O O . ASN A 1 203 ? -26.433 -14.595 45.435 1.00 37.72 203 ASN A O 1
#

Radius of gyration: 30.51 Å; chains: 1; bounding box: 97×51×83 Å

Sequence (203 aa):
MDSITGGGAADTVGRAPGPHPFPGGDDFASAAACLASAPLWSARAIVAHRRLISTRRDDDDGNACPTLWNEAEATFAGCLSSLGGGDGGRRPFGSDDARNRRVASEVNLEWGLAQHHFRRVGRGKGSFSEALGISGLEVEVTGAEGKRTKYQQKATAQYLVRAKPTPRPARTQEGRTHTTINLIAEKSRFRYEGPTSSVALLN

pLDDT: mean 72.27, std 21.65, range [30.11, 95.75]

Foldseek 3Di:
DDDDDDDDDPDPDDDDPDDDPDPPPVSVVVVVVVPLCPLVVVLVVLLVVLVPPPPVDPPPQLPPCVVSVVSNVVSLVSNCQAQLPPPNHNQNPPPPLLVSLVRNLVSLVSNLCSQLSSNHPPSSVVSNVSSCVSNQKDKDKDWDFDDPDPPDPGTDIDIDIDIDHHDDDDDPPPDDDDDDDDPPPPDPDPDDPDDDDDDDDDD

Organism: Thalassiosira oceanica (NCBI:txid159749)

Secondary structure (DSSP, 8-state):
-----------------PPPPPPPHHHHHHHHHT-TTHHHHHHHHHHHHHHHS--S-TT--S-S-HHHHHHHHHHHHHHHHHHS-STTS--TTTT-HHHHHHHHHHHHHHHHHHHHHTT-GGGGHHHHHHHHHHHTEEEEEEEEEE-SSTT--S-EEEEEEEEEEPPPPPP---S----------------------------

InterPro domains:
  IPR044244 Tetratricopeptide repeat protein TTC27/Emw1 [PTHR16193] (35-173)